Protein AF-A0AAV7K0F1-F1 (afdb_monomer)

Radius of gyration: 28.5 Å; Cα contacts (8 Å, |Δi|>4): 313; chains: 1; bounding box: 76×72×77 Å

Organism: NCBI:txid111878

pLDDT: mean 78.2, std 22.71, range [24.0, 98.0]

InterPro domains:
  IPR048365 Transposable element P transposase-like, RNase H domain, N-terminal [PF21787] (77-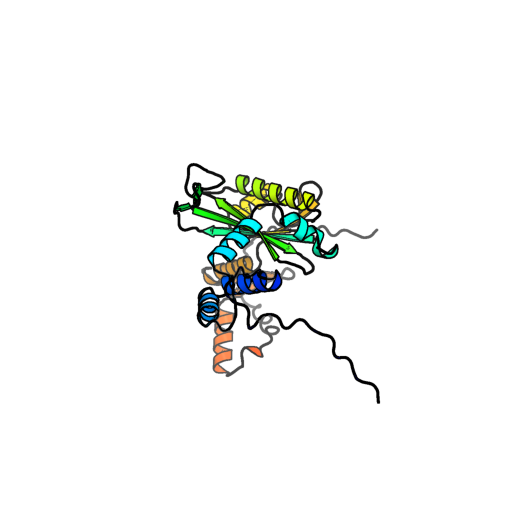187)

Nearest PDB structures (foldseek):
  6p5a-assembly1_G  TM=7.866E-01  e=3.289E-11  Drosophila melanogaster
  2bw3-assembly1_A  TM=4.885E-01  e=2.343E-03  Musca domestica
  2qkk-assembly6_W  TM=4.499E-01  e=3.830E-01  Homo sapiens
  3hrg-assembly1_A  TM=2.968E-01  e=1.965E-01  Bacteroides thetaiotaomicron VPI-5482

Sequence (289 aa):
MSTISVPRGTTRHLLTPYTIFRYTKHLLILAGELLSISPAAHRMLRNSRTIILPWERLLRDLMTRSFQNNELPRIFEVLKPEQRFVNILFDEVKLITTSRFSASHIIGHANNAPSEQATSALCTEVVCHQGGPRLVFGIHPVKNINSADLQIILLEIMEVMKKLGVRPISFICDNCPLNQGVYKLLGGSGRVALDGIEVFLLYDFVHIMKNLRNNWITDKLQGLSFVKDGIEYLACLKDIQHFMKRAKRAHYNPQSLHIRQYFLNVSKDRAYHWSVKFFTGRLLQHSKL

Foldseek 3Di:
DDDDDDDPDDPPDDDDDDDDDDDDPVLLVVLLVCCVVDVPVSCVVCVVVPDPHDDPVVSVVVVVVVPPDDCVLVLLVPDDPQQLAKEKEKDKAFDDFDWDQDPNDIPQAFPVGRVHGFGIWIWIWIGRPRDDDIDGPDTGRHDPDALVNVLVVVVVVQVVSVVSVGHYAEYEYAPDPRLQSNQVVQPHAQWGADPNDIHGYYYDVVNVVVVQCVCLVPPPQSWDWDDDPNDIDIDHPVVVVVVVVVCVVVVHDPVPDDPPPPRPPPDDDDDDDDDDDDPDPDPDDDDDD

Mean predicted aligned error: 13.67 Å

Solvent-accessible surface area (backbone atoms only — not comparable to full-atom values): 17670 Å² total; per-residue (Å²): 135,85,82,82,81,77,79,88,72,85,87,79,83,89,86,76,76,102,66,84,87,80,78,51,72,68,57,51,50,51,49,45,52,40,39,72,76,33,54,66,58,42,49,49,47,41,70,67,64,81,45,95,61,82,55,69,66,61,47,50,54,50,56,56,55,64,68,67,83,68,54,68,57,58,60,48,66,74,46,52,80,68,28,31,36,24,34,38,36,43,50,78,45,80,46,83,70,51,77,46,82,54,94,95,39,82,43,40,46,4,74,86,39,69,94,40,65,15,46,26,28,44,38,32,33,38,34,31,68,58,52,78,66,74,41,82,72,45,74,43,37,25,49,90,79,48,33,67,62,51,43,53,53,54,51,51,51,52,53,52,37,49,76,52,73,30,44,69,45,29,42,36,26,61,84,44,73,56,50,53,44,27,31,53,76,64,73,35,74,38,83,29,74,56,95,92,40,68,30,32,40,42,61,40,63,69,51,53,50,50,50,53,52,46,51,29,67,70,35,94,79,21,44,43,77,47,74,56,98,89,42,81,43,73,48,44,55,66,58,56,54,51,51,53,54,51,38,61,74,64,72,52,63,80,91,75,65,76,82,82,74,73,88,80,79,88,83,88,91,80,92,77,93,80,92,79,89,77,93,70,81,81,80,82,84,82,74,96,127

Secondary structure (DSSP, 8-state):
------------SSS--SS-----HHHHHHHHHHHHH-HHHHHHHHHTSSS-PPPHHHHHHHHHHHTSSSHHHHHHHTS-GGGGEEEEEEEEEEP----EEETTEEE-B-SS-TTSB-SEEEEEEEEESSSS-EEEEEEEEESS--HHHHHHHHHHHHHHHHHTT-EEEEEEE---HHHHHHHHHTT-SEEEEETTEEEEEEE-HHHHHHHHHHHHHHSTT-EEEEEETTEEEEEEHHHHHHHHHHHHHTT--GGG--GGGSTTS--SS--------------------

Structure (mmCIF, N/CA/C/O backbone):
data_AF-A0AAV7K0F1-F1
#
_entry.id   AF-A0AAV7K0F1-F1
#
loop_
_atom_site.group_PDB
_atom_site.id
_atom_site.type_symbol
_atom_site.label_atom_id
_atom_site.label_alt_id
_atom_site.label_comp_id
_atom_site.label_asym_id
_atom_site.label_entity_id
_atom_site.label_seq_id
_atom_site.pdbx_PDB_ins_code
_atom_site.Cartn_x
_atom_site.Cartn_y
_atom_site.Cartn_z
_atom_site.occupancy
_atom_site.B_iso_or_equiv
_atom_site.auth_seq_id
_atom_site.auth_comp_id
_atom_site.auth_asym_id
_atom_site.auth_atom_id
_atom_site.pdbx_PDB_model_num
ATOM 1 N N . MET A 1 1 ? 33.439 -47.130 -34.809 1.00 36.97 1 MET A N 1
ATOM 2 C CA . MET A 1 1 ? 33.175 -46.458 -33.519 1.00 36.97 1 MET A CA 1
ATOM 3 C C . MET A 1 1 ? 32.722 -45.041 -33.813 1.00 36.97 1 MET A C 1
ATOM 5 O O . MET A 1 1 ? 33.454 -44.287 -34.438 1.00 36.97 1 MET A O 1
ATOM 9 N N . SER A 1 2 ? 31.471 -44.749 -33.479 1.00 29.44 2 SER A N 1
ATOM 10 C CA . SER A 1 2 ? 30.761 -43.501 -33.755 1.00 29.44 2 SER A CA 1
ATOM 11 C C . SER A 1 2 ? 31.344 -42.325 -32.969 1.00 29.44 2 SER A C 1
ATOM 13 O O . SER A 1 2 ? 31.394 -42.357 -31.741 1.00 29.44 2 SER A O 1
ATOM 15 N N . THR A 1 3 ? 31.746 -41.275 -33.678 1.00 29.81 3 THR A N 1
ATOM 16 C CA . THR A 1 3 ? 32.113 -39.975 -33.111 1.00 29.81 3 THR A CA 1
ATOM 17 C C . THR A 1 3 ? 30.877 -39.282 -32.544 1.00 29.81 3 THR A C 1
ATOM 19 O O . THR A 1 3 ? 29.947 -38.959 -33.281 1.00 29.81 3 THR A O 1
ATOM 22 N N . ILE A 1 4 ? 30.877 -39.045 -31.234 1.00 33.72 4 ILE A N 1
ATOM 23 C CA . ILE A 1 4 ? 29.874 -38.234 -30.541 1.00 33.72 4 ILE A CA 1
ATOM 24 C C . ILE A 1 4 ? 30.105 -36.769 -30.927 1.00 33.72 4 ILE A C 1
ATOM 26 O O . ILE A 1 4 ? 31.114 -36.167 -30.563 1.00 33.72 4 ILE A O 1
ATOM 30 N N . SER A 1 5 ? 29.173 -36.190 -31.679 1.00 28.98 5 SER A N 1
ATOM 31 C CA . SER A 1 5 ? 29.129 -34.756 -31.955 1.00 28.98 5 SER A CA 1
ATOM 32 C C . SER A 1 5 ? 28.585 -34.013 -30.732 1.00 28.98 5 SER A C 1
ATOM 34 O O . SER A 1 5 ? 27.393 -34.090 -30.435 1.00 28.98 5 SER A O 1
ATOM 36 N N . VAL A 1 6 ? 29.447 -33.279 -30.030 1.00 35.53 6 VAL A N 1
ATOM 37 C CA . VAL A 1 6 ? 29.027 -32.335 -28.983 1.00 35.53 6 VAL A CA 1
ATOM 38 C C . VAL A 1 6 ? 28.463 -31.071 -29.657 1.00 35.53 6 VAL A C 1
ATOM 40 O O . VAL A 1 6 ? 29.109 -30.543 -30.569 1.00 35.53 6 VAL A O 1
ATOM 43 N N . PRO A 1 7 ? 27.285 -30.553 -29.256 1.00 35.91 7 PRO A N 1
ATOM 44 C CA . PRO A 1 7 ? 26.722 -29.346 -29.851 1.00 35.91 7 PRO A CA 1
ATOM 45 C C . PRO A 1 7 ? 27.617 -28.139 -29.552 1.00 35.91 7 PRO A C 1
ATOM 47 O O . PRO A 1 7 ? 28.020 -27.918 -28.410 1.00 35.91 7 PRO A O 1
ATOM 50 N N . ARG A 1 8 ? 27.896 -27.322 -30.573 1.00 37.38 8 ARG A N 1
ATOM 51 C CA . ARG A 1 8 ? 28.565 -26.022 -30.421 1.00 37.38 8 ARG A CA 1
ATOM 52 C C . ARG A 1 8 ? 27.635 -25.046 -29.693 1.00 37.38 8 ARG A C 1
ATOM 54 O O . ARG A 1 8 ? 26.936 -24.259 -30.322 1.00 37.38 8 ARG A O 1
ATOM 61 N N . GLY A 1 9 ? 27.637 -25.104 -28.365 1.00 36.72 9 GLY A N 1
ATOM 62 C CA . GLY A 1 9 ? 27.145 -24.031 -27.511 1.00 36.72 9 GLY A CA 1
ATOM 63 C C . GLY A 1 9 ? 28.094 -22.837 -27.599 1.00 36.72 9 GLY A C 1
ATOM 64 O O . GLY A 1 9 ? 29.303 -22.967 -27.430 1.00 36.72 9 GLY A O 1
ATOM 65 N N . THR A 1 10 ? 27.548 -21.677 -27.929 1.00 40.38 10 THR A N 1
ATOM 66 C CA . THR A 1 10 ? 28.257 -20.427 -28.201 1.00 40.38 10 THR A CA 1
ATOM 67 C C . THR A 1 10 ? 28.895 -19.849 -26.931 1.00 40.38 10 THR A C 1
ATOM 69 O O . THR A 1 10 ? 28.354 -18.948 -26.298 1.00 40.38 10 THR A O 1
ATOM 72 N N . THR A 1 11 ? 30.087 -20.309 -26.555 1.00 43.03 11 THR A N 1
ATOM 73 C CA . THR A 1 11 ? 30.933 -19.649 -25.545 1.00 43.03 11 THR A CA 1
ATOM 74 C C . THR A 1 11 ? 31.617 -18.430 -26.176 1.00 43.03 11 THR A C 1
ATOM 76 O O . THR A 1 11 ? 32.792 -18.453 -26.529 1.00 43.03 11 THR A O 1
ATOM 79 N N . ARG A 1 12 ? 30.868 -17.340 -26.384 1.00 45.19 12 ARG A N 1
ATOM 80 C CA . ARG A 1 12 ? 31.385 -16.065 -26.924 1.00 45.19 12 ARG A CA 1
ATOM 81 C C . ARG A 1 12 ? 31.153 -14.913 -25.948 1.00 45.19 12 ARG A C 1
ATOM 83 O O . ARG A 1 12 ? 30.409 -13.996 -26.262 1.00 45.19 12 ARG A O 1
ATOM 90 N N . HIS A 1 13 ? 31.774 -14.930 -24.769 1.00 53.22 13 HIS A N 1
ATOM 91 C CA . HIS A 1 13 ? 31.676 -13.768 -23.866 1.00 53.22 13 HIS A CA 1
ATOM 92 C C . HIS A 1 13 ? 32.970 -13.354 -23.155 1.00 53.22 13 HIS A C 1
ATOM 94 O O . HIS A 1 13 ? 32.984 -12.280 -22.563 1.00 53.22 13 HIS A O 1
ATOM 100 N N . LEU A 1 14 ? 34.058 -14.130 -23.233 1.00 49.00 14 LEU A N 1
ATOM 101 C CA . LEU A 1 14 ? 35.245 -13.856 -22.409 1.00 49.00 14 LEU A CA 1
ATOM 102 C C . LEU A 1 14 ? 36.384 -13.105 -23.114 1.00 49.00 14 LEU A C 1
ATOM 104 O O . LEU A 1 14 ? 37.261 -12.608 -22.421 1.00 49.00 14 LEU A O 1
ATOM 108 N N . LEU A 1 15 ? 36.396 -12.982 -24.448 1.00 45.72 15 LEU A N 1
ATOM 109 C CA . LEU A 1 15 ? 37.544 -12.416 -25.178 1.00 45.72 15 LEU A CA 1
ATOM 110 C C . LEU A 1 15 ? 37.130 -11.649 -26.449 1.00 45.72 15 LEU A C 1
ATOM 112 O O . LEU A 1 15 ? 37.471 -12.049 -27.559 1.00 45.72 15 LEU A O 1
ATOM 116 N N . THR A 1 16 ? 36.387 -10.547 -26.316 1.00 46.56 16 THR A N 1
ATOM 117 C CA . THR A 1 16 ? 36.152 -9.616 -27.441 1.00 46.56 16 THR A CA 1
ATOM 118 C C . THR A 1 16 ? 36.616 -8.199 -27.097 1.00 46.56 16 THR A C 1
ATOM 120 O O . THR A 1 16 ? 36.291 -7.714 -26.011 1.00 46.56 16 THR A O 1
ATOM 123 N N . PRO A 1 17 ? 37.357 -7.521 -27.999 1.00 44.09 17 PRO A N 1
ATOM 124 C CA . PRO A 1 17 ? 37.854 -6.164 -27.780 1.00 44.09 17 PRO A CA 1
ATOM 125 C C . PRO A 1 17 ? 36.709 -5.143 -27.667 1.00 44.09 17 PRO A C 1
ATOM 127 O O . PRO A 1 17 ? 35.602 -5.383 -28.147 1.00 44.09 17 PRO A O 1
ATOM 130 N N . TYR A 1 18 ? 37.009 -4.005 -27.026 1.00 50.06 18 TYR A N 1
ATOM 131 C CA . TYR A 1 18 ? 36.142 -2.881 -26.611 1.00 50.06 18 TYR A CA 1
ATOM 132 C C . TYR A 1 18 ? 35.354 -2.181 -27.745 1.00 50.06 18 TYR A C 1
ATOM 134 O O . TYR A 1 18 ? 35.410 -0.966 -27.914 1.00 50.06 18 TYR A O 1
ATOM 142 N N . THR A 1 19 ? 34.575 -2.917 -28.528 1.00 51.09 19 THR A N 1
ATOM 143 C CA . THR A 1 19 ? 33.741 -2.365 -29.601 1.00 51.09 19 THR A CA 1
ATOM 144 C C . THR A 1 19 ? 32.300 -2.822 -29.395 1.00 51.09 19 THR A C 1
ATOM 146 O O . THR A 1 19 ? 31.968 -3.990 -29.538 1.00 51.09 19 THR A O 1
ATOM 149 N N . ILE A 1 20 ? 31.470 -1.873 -28.945 1.00 55.50 20 ILE A N 1
ATOM 150 C CA . ILE A 1 20 ? 30.003 -1.927 -28.810 1.00 55.50 20 ILE A CA 1
ATOM 151 C C . ILE A 1 20 ? 29.474 -3.261 -28.248 1.00 55.50 20 ILE A C 1
ATOM 153 O O . ILE A 1 20 ? 28.920 -4.104 -28.953 1.00 55.50 20 ILE A O 1
ATOM 157 N N . PHE A 1 21 ? 29.593 -3.423 -26.929 1.00 64.19 21 PHE A N 1
ATOM 158 C CA . PHE A 1 21 ? 28.963 -4.533 -26.217 1.00 64.19 21 PHE A CA 1
ATOM 159 C C . PHE A 1 21 ? 27.435 -4.397 -26.259 1.00 64.19 21 PHE A C 1
ATOM 161 O O . PHE A 1 21 ? 26.861 -3.479 -25.672 1.00 64.19 21 PHE A O 1
ATOM 168 N N . ARG A 1 22 ? 26.760 -5.334 -26.934 1.00 76.81 22 ARG A N 1
ATOM 169 C CA . ARG A 1 22 ? 25.309 -5.513 -26.810 1.00 76.81 22 ARG A CA 1
ATOM 170 C C . ARG A 1 22 ? 25.029 -6.445 -25.636 1.00 76.81 22 ARG A C 1
ATOM 172 O O . ARG A 1 22 ? 25.354 -7.628 -25.686 1.00 76.81 22 ARG A O 1
ATOM 179 N N . TYR A 1 23 ? 24.429 -5.906 -24.580 1.00 87.00 23 TYR A N 1
ATOM 180 C CA . TYR A 1 23 ? 23.994 -6.695 -23.432 1.00 87.00 23 TYR A CA 1
ATOM 181 C C . TYR A 1 23 ? 22.744 -7.504 -23.785 1.00 87.00 23 TYR A C 1
ATOM 183 O O . TYR A 1 23 ? 21.823 -6.998 -24.428 1.00 87.00 23 TYR A O 1
ATOM 191 N N . THR A 1 24 ? 22.696 -8.762 -23.354 1.00 89.12 24 THR A N 1
ATOM 192 C CA . THR A 1 24 ? 21.479 -9.572 -23.460 1.00 89.12 24 THR A CA 1
ATOM 193 C C . THR A 1 24 ? 20.417 -9.054 -22.487 1.00 89.12 24 THR A C 1
ATOM 195 O O . THR A 1 24 ? 20.742 -8.450 -21.463 1.00 89.12 24 THR A O 1
ATOM 198 N N . LYS A 1 25 ? 19.133 -9.321 -22.769 1.00 88.75 25 LYS A N 1
ATOM 199 C CA . LYS A 1 25 ? 18.025 -8.926 -21.880 1.00 88.75 25 LYS A CA 1
ATOM 200 C C . LYS A 1 25 ? 18.202 -9.484 -20.463 1.00 88.75 25 LYS A C 1
ATOM 202 O O . LYS A 1 25 ? 18.047 -8.747 -19.501 1.00 88.75 25 LYS A O 1
ATOM 207 N N . HIS A 1 26 ? 18.605 -10.749 -20.340 1.00 90.94 26 HIS A N 1
ATOM 208 C CA . HIS A 1 26 ? 18.838 -11.392 -19.043 1.00 90.94 26 HIS A CA 1
ATOM 209 C C . HIS A 1 26 ? 19.960 -10.724 -18.245 1.00 90.94 26 HIS A C 1
ATOM 211 O O . HIS A 1 26 ? 19.821 -10.534 -17.043 1.00 90.94 26 HIS A O 1
ATOM 217 N N . LEU A 1 27 ? 21.044 -10.313 -18.909 1.00 91.44 27 LEU A N 1
ATOM 218 C CA . LEU A 1 27 ? 22.140 -9.612 -18.246 1.00 91.44 27 LEU A CA 1
ATOM 219 C C . LEU A 1 27 ? 21.735 -8.196 -17.814 1.00 91.44 27 LEU A C 1
ATOM 221 O O . LEU A 1 27 ? 22.152 -7.746 -16.752 1.00 91.44 27 LEU A O 1
ATOM 225 N N . LEU A 1 28 ? 20.909 -7.505 -18.607 1.00 92.06 28 LEU A N 1
ATOM 226 C CA . LEU A 1 28 ? 20.341 -6.208 -18.225 1.00 92.06 28 LEU A CA 1
ATOM 227 C C . LEU A 1 28 ? 19.405 -6.331 -17.017 1.00 92.06 28 LEU A C 1
ATOM 229 O O . LEU A 1 28 ? 19.497 -5.505 -16.115 1.00 92.06 28 LEU A O 1
ATOM 233 N N . ILE A 1 29 ? 18.553 -7.363 -16.983 1.00 91.12 29 ILE A N 1
ATOM 234 C CA . ILE A 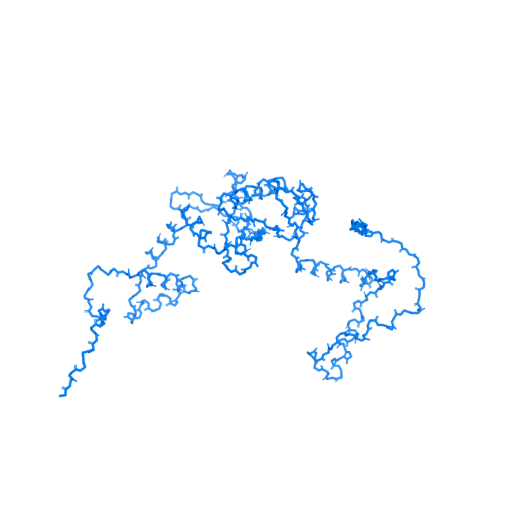1 29 ? 17.662 -7.651 -15.848 1.00 91.12 29 ILE A CA 1
ATOM 235 C C . ILE A 1 29 ? 18.494 -7.946 -14.600 1.00 91.12 29 ILE A C 1
ATOM 237 O O . ILE A 1 29 ? 18.352 -7.242 -13.607 1.00 91.12 29 ILE A O 1
ATOM 241 N N . LEU A 1 30 ? 19.438 -8.890 -14.683 1.00 93.44 30 LEU A N 1
ATOM 242 C CA . LEU A 1 30 ? 20.328 -9.241 -13.573 1.00 93.44 30 LEU A CA 1
ATOM 243 C C . LEU A 1 30 ? 21.092 -8.021 -13.045 1.00 93.44 30 LEU A C 1
ATOM 245 O O . LEU A 1 30 ? 21.187 -7.809 -11.839 1.00 93.44 30 LEU A O 1
ATOM 249 N N . ALA A 1 31 ? 21.647 -7.203 -13.941 1.00 94.19 31 ALA A N 1
ATOM 250 C CA . ALA A 1 31 ? 22.383 -6.010 -13.548 1.00 94.19 31 ALA A CA 1
ATOM 251 C C . ALA A 1 31 ? 21.469 -4.940 -12.930 1.00 94.19 31 ALA A C 1
ATOM 253 O O . ALA A 1 31 ? 21.888 -4.259 -11.996 1.00 94.19 31 ALA A O 1
ATOM 254 N N . GLY A 1 32 ? 20.233 -4.804 -13.418 1.00 93.00 32 GLY A N 1
ATOM 255 C CA . GLY A 1 32 ? 19.213 -3.920 -12.851 1.00 93.00 32 GLY A CA 1
ATOM 256 C C . GLY A 1 32 ? 18.751 -4.359 -11.460 1.00 93.00 32 GLY A C 1
ATOM 257 O O . GLY A 1 32 ? 18.668 -3.525 -10.557 1.00 93.00 32 GLY A O 1
ATOM 258 N N . GLU A 1 33 ? 18.532 -5.659 -11.253 1.00 92.69 33 GLU A N 1
ATOM 259 C CA . GLU A 1 33 ? 18.218 -6.245 -9.943 1.00 92.69 33 GLU A CA 1
ATOM 260 C C . GLU A 1 33 ? 19.379 -6.049 -8.967 1.00 92.69 33 GLU A C 1
ATOM 262 O O . GLU A 1 33 ? 19.191 -5.527 -7.868 1.00 92.69 33 GLU A O 1
ATOM 267 N N . LEU A 1 34 ? 20.603 -6.372 -9.394 1.00 94.44 34 LEU A N 1
ATOM 268 C CA . LEU A 1 34 ? 21.806 -6.175 -8.591 1.00 94.44 34 LEU A CA 1
ATOM 269 C C . LEU A 1 34 ? 22.007 -4.700 -8.224 1.00 94.44 34 LEU A C 1
ATOM 271 O O . LEU A 1 34 ? 22.340 -4.399 -7.081 1.00 94.44 34 LEU A O 1
ATOM 275 N N . LEU A 1 35 ? 21.787 -3.778 -9.167 1.00 94.69 35 LEU A N 1
ATOM 276 C CA . LEU A 1 35 ? 21.864 -2.339 -8.916 1.00 94.69 35 LEU A CA 1
ATOM 277 C C . LEU A 1 35 ? 20.788 -1.878 -7.923 1.00 94.69 35 LEU A C 1
ATOM 279 O O . LEU A 1 35 ? 21.079 -1.030 -7.083 1.00 94.69 35 LEU A O 1
ATOM 283 N N . SER A 1 36 ? 19.578 -2.433 -8.003 1.00 90.50 36 SER A N 1
ATOM 284 C CA . SER A 1 36 ? 18.469 -2.111 -7.094 1.00 90.50 36 SER A CA 1
ATOM 285 C C . SER A 1 36 ? 18.709 -2.623 -5.673 1.00 90.50 36 SER A C 1
ATOM 287 O O . SER A 1 36 ? 18.398 -1.922 -4.714 1.00 90.50 36 SER A O 1
ATOM 289 N N . ILE A 1 37 ? 19.300 -3.813 -5.530 1.00 93.94 37 ILE A N 1
ATOM 290 C CA . ILE A 1 37 ? 19.607 -4.426 -4.229 1.00 93.94 37 ILE A CA 1
ATOM 291 C C . ILE A 1 37 ? 20.864 -3.804 -3.608 1.00 93.94 37 ILE A C 1
ATOM 293 O O . ILE A 1 37 ? 20.886 -3.491 -2.419 1.00 93.94 37 ILE A O 1
ATOM 297 N N . SER A 1 38 ? 21.934 -3.640 -4.391 1.00 95.50 38 SER A N 1
ATOM 298 C CA . SER A 1 38 ? 23.210 -3.105 -3.910 1.00 95.50 38 SER A CA 1
ATOM 299 C C . SER A 1 38 ? 24.003 -2.405 -5.023 1.00 95.50 38 SER A C 1
ATOM 301 O O . SER A 1 38 ? 24.800 -3.031 -5.735 1.00 95.50 38 SER A O 1
ATOM 303 N N . PRO A 1 39 ? 23.901 -1.065 -5.119 1.00 94.75 39 PRO A N 1
ATOM 304 C CA . PRO A 1 39 ? 24.728 -0.282 -6.033 1.00 94.75 39 PRO A CA 1
ATOM 305 C C . PRO A 1 39 ? 26.230 -0.459 -5.786 1.00 94.75 39 PRO A C 1
ATOM 307 O O . PRO A 1 39 ? 27.027 -0.423 -6.722 1.00 94.75 39 PRO A O 1
ATOM 310 N N . ALA A 1 40 ? 26.633 -0.670 -4.529 1.00 95.25 40 ALA A N 1
ATOM 311 C CA . ALA A 1 40 ? 28.029 -0.899 -4.171 1.00 95.25 40 ALA A CA 1
ATOM 312 C C . ALA A 1 40 ? 28.549 -2.228 -4.738 1.00 95.25 40 ALA A C 1
ATOM 314 O O . ALA A 1 40 ? 29.609 -2.240 -5.363 1.00 95.25 40 ALA A O 1
ATOM 315 N N . ALA A 1 41 ? 27.786 -3.318 -4.595 1.00 94.81 41 ALA A N 1
ATOM 316 C CA . ALA A 1 41 ? 28.152 -4.615 -5.163 1.00 94.81 41 ALA A CA 1
ATOM 317 C C . ALA A 1 41 ? 28.186 -4.565 -6.698 1.00 94.81 41 ALA A C 1
ATOM 319 O O . ALA A 1 41 ? 29.136 -5.061 -7.304 1.00 94.81 41 ALA A O 1
ATOM 320 N N . HIS A 1 42 ? 27.211 -3.892 -7.323 1.00 95.38 42 HIS A N 1
ATOM 321 C CA . HIS A 1 42 ? 27.211 -3.656 -8.768 1.00 95.38 42 HIS A CA 1
ATOM 322 C C . HIS A 1 42 ? 28.491 -2.936 -9.227 1.00 95.38 42 HIS A C 1
ATOM 324 O O . HIS A 1 42 ? 29.167 -3.400 -10.148 1.00 95.38 42 HIS A O 1
ATOM 330 N N . ARG A 1 43 ? 28.872 -1.830 -8.566 1.00 94.75 43 ARG A N 1
ATOM 331 C CA . ARG A 1 43 ? 30.118 -1.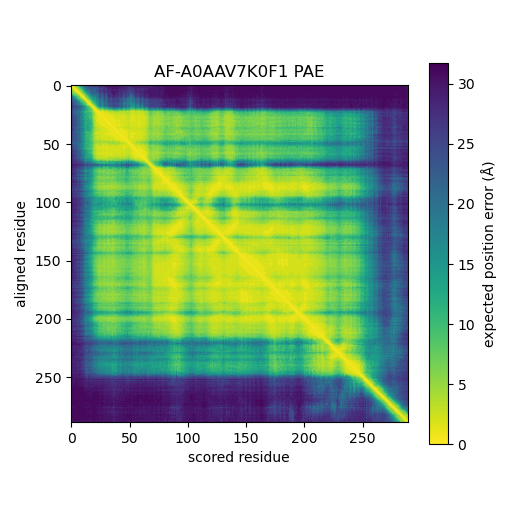103 -8.877 1.00 94.75 43 ARG A CA 1
ATOM 332 C C . ARG A 1 43 ? 31.356 -1.956 -8.653 1.00 94.75 43 ARG A C 1
ATOM 334 O O . ARG A 1 43 ? 32.241 -1.939 -9.500 1.00 94.75 43 ARG A O 1
ATOM 341 N N . MET A 1 44 ? 31.415 -2.701 -7.554 1.00 95.69 44 MET A N 1
ATOM 342 C CA . MET A 1 44 ? 32.545 -3.571 -7.233 1.00 95.69 44 MET A CA 1
ATOM 343 C C . MET A 1 44 ? 32.763 -4.630 -8.321 1.00 95.69 44 MET A C 1
ATOM 345 O O . MET A 1 44 ? 33.859 -4.713 -8.867 1.00 95.69 44 MET A O 1
ATOM 349 N N . LEU A 1 45 ? 31.721 -5.385 -8.685 1.00 93.75 45 LEU A N 1
ATOM 350 C CA . LEU A 1 45 ? 31.800 -6.445 -9.701 1.00 93.75 45 LEU A CA 1
ATOM 351 C C . LEU A 1 45 ? 32.098 -5.899 -11.099 1.00 93.75 45 LEU A C 1
ATOM 353 O O . LEU A 1 45 ? 32.840 -6.499 -11.872 1.00 93.75 45 LEU A O 1
ATOM 357 N N . ARG A 1 46 ? 31.548 -4.728 -11.421 1.00 92.12 46 ARG A N 1
ATOM 358 C CA . ARG A 1 46 ? 31.857 -4.028 -12.666 1.00 92.12 46 ARG A CA 1
ATOM 359 C C . ARG A 1 46 ? 33.325 -3.588 -12.704 1.00 92.12 46 ARG A C 1
ATOM 361 O O . ARG A 1 46 ? 33.997 -3.769 -13.717 1.00 92.12 46 ARG A O 1
ATOM 368 N N . ASN A 1 47 ? 33.817 -2.997 -11.614 1.00 92.38 47 ASN A N 1
ATOM 369 C CA . ASN A 1 47 ? 35.173 -2.456 -11.520 1.00 92.38 47 ASN A CA 1
ATOM 370 C C . ASN A 1 47 ? 36.237 -3.550 -11.417 1.00 92.38 47 ASN A C 1
ATOM 372 O O . ASN A 1 47 ? 37.354 -3.328 -11.876 1.00 92.38 47 ASN A O 1
ATOM 376 N N . SER A 1 48 ? 35.896 -4.727 -10.880 1.00 92.31 48 SER A N 1
ATOM 377 C CA . SER A 1 48 ? 36.803 -5.879 -10.848 1.00 92.31 48 SER A CA 1
ATOM 378 C C . SER A 1 48 ?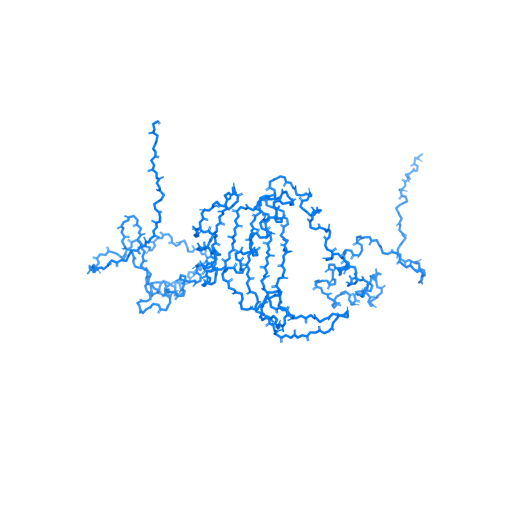 37.128 -6.408 -12.246 1.00 92.31 48 SER A C 1
ATOM 380 O O . SER A 1 48 ? 38.087 -7.156 -12.408 1.00 92.31 48 SER A O 1
ATOM 382 N N . ARG A 1 49 ? 36.330 -6.032 -13.261 1.00 85.25 49 ARG A N 1
ATOM 383 C CA . ARG A 1 49 ? 36.426 -6.493 -14.658 1.00 85.25 49 ARG A CA 1
ATOM 384 C C . ARG A 1 49 ? 36.304 -8.012 -14.823 1.00 85.25 49 ARG A C 1
ATOM 386 O O . ARG A 1 49 ? 36.505 -8.521 -15.919 1.00 85.25 49 ARG A O 1
ATOM 393 N N . THR A 1 50 ? 35.933 -8.727 -13.761 1.00 85.81 50 THR A N 1
ATOM 394 C CA . THR A 1 50 ? 35.691 -10.175 -13.777 1.00 85.81 50 THR A CA 1
ATOM 395 C C . THR A 1 50 ? 34.398 -10.502 -14.519 1.00 85.81 50 THR A C 1
ATOM 397 O O . THR A 1 50 ? 34.309 -11.521 -15.196 1.00 85.81 50 THR A O 1
ATOM 400 N N . ILE A 1 51 ? 33.396 -9.624 -14.405 1.00 85.06 51 ILE A N 1
ATOM 401 C CA . ILE A 1 51 ? 32.100 -9.746 -15.072 1.00 85.06 51 ILE A CA 1
ATOM 402 C C . ILE A 1 51 ? 31.841 -8.461 -15.857 1.00 85.06 51 ILE A C 1
ATOM 404 O O . ILE A 1 51 ? 31.996 -7.351 -15.346 1.00 85.06 51 ILE A O 1
ATOM 408 N N . ILE A 1 52 ? 31.413 -8.604 -17.110 1.00 88.25 52 ILE A N 1
ATOM 409 C CA . ILE A 1 52 ? 31.067 -7.467 -17.964 1.00 88.25 52 ILE A CA 1
ATOM 410 C C . ILE A 1 52 ? 29.644 -7.017 -17.628 1.00 88.25 52 ILE A C 1
ATOM 412 O O . ILE A 1 52 ? 28.671 -7.603 -18.095 1.00 88.25 52 ILE A O 1
ATOM 416 N N . LEU A 1 53 ? 29.522 -5.962 -16.821 1.00 91.31 53 LEU A N 1
ATOM 417 C CA . LEU A 1 53 ? 28.232 -5.379 -16.444 1.00 91.31 53 LEU A CA 1
ATOM 418 C C . LEU A 1 53 ? 27.926 -4.077 -17.217 1.00 91.31 53 LEU A C 1
ATOM 420 O O . LEU A 1 53 ? 28.855 -3.380 -17.646 1.00 91.31 53 LEU A O 1
ATOM 424 N N . PRO A 1 54 ? 26.641 -3.720 -17.407 1.00 91.81 54 PRO A N 1
ATOM 425 C CA . PRO A 1 54 ? 26.195 -2.421 -17.922 1.00 91.81 54 PRO A CA 1
ATOM 426 C C . PRO A 1 54 ? 26.553 -1.250 -17.003 1.00 91.81 54 PRO A C 1
ATOM 428 O O . PRO A 1 54 ? 26.791 -1.415 -15.805 1.00 91.81 54 PRO A O 1
ATOM 431 N N . TRP A 1 55 ? 26.668 -0.042 -17.562 1.00 90.62 55 TRP A N 1
ATOM 432 C CA . TRP A 1 55 ? 26.907 1.163 -16.755 1.00 90.62 55 TRP A CA 1
ATOM 433 C C . TRP A 1 55 ? 25.642 1.523 -15.977 1.00 90.62 55 TRP A C 1
ATOM 435 O O . TRP A 1 55 ? 24.543 1.395 -16.512 1.00 90.62 55 TRP A O 1
ATOM 445 N N . GLU A 1 56 ? 25.794 2.054 -14.757 1.00 91.50 56 GLU A N 1
ATOM 446 C CA . GLU A 1 56 ? 24.642 2.489 -13.951 1.00 91.50 56 GLU A CA 1
ATOM 447 C C . GLU A 1 56 ? 23.751 3.477 -14.709 1.00 91.50 56 GLU A C 1
ATOM 449 O O . GLU A 1 56 ? 22.535 3.380 -14.627 1.00 91.50 56 GLU A O 1
ATOM 454 N N . ARG A 1 57 ? 24.344 4.395 -15.485 1.00 89.50 57 ARG A N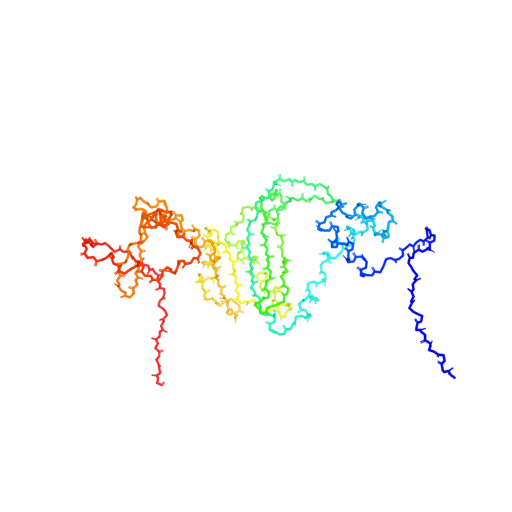 1
ATOM 455 C CA . ARG A 1 57 ? 23.593 5.355 -16.303 1.00 89.50 57 ARG A CA 1
ATOM 456 C C . ARG A 1 57 ? 22.657 4.659 -17.291 1.00 89.50 57 ARG A C 1
ATOM 458 O O . ARG A 1 57 ? 21.483 4.991 -17.337 1.00 89.50 57 ARG A O 1
ATOM 465 N N . LEU A 1 58 ? 23.156 3.655 -18.017 1.00 89.31 58 LEU A N 1
ATOM 466 C CA . LEU A 1 58 ? 22.345 2.884 -18.961 1.00 89.31 58 LEU A CA 1
ATOM 467 C C . LEU A 1 58 ? 21.197 2.165 -18.243 1.00 89.31 58 LEU A C 1
ATOM 469 O O . LEU A 1 58 ? 20.069 2.180 -18.724 1.00 89.31 58 LEU A O 1
ATOM 473 N N . LEU A 1 59 ? 21.474 1.557 -17.086 1.00 90.38 59 LEU A N 1
ATOM 474 C CA . LEU A 1 59 ? 20.450 0.871 -16.297 1.00 90.38 59 LEU A CA 1
ATOM 475 C C . LEU A 1 59 ? 19.395 1.848 -15.773 1.00 90.38 59 LEU A C 1
ATOM 477 O O . LEU A 1 59 ? 18.209 1.568 -15.885 1.00 90.38 59 LEU A O 1
ATOM 481 N N . ARG A 1 60 ? 19.801 3.008 -15.248 1.00 87.38 60 ARG A N 1
ATOM 482 C CA . ARG A 1 60 ? 18.883 4.049 -14.761 1.00 87.38 60 ARG A CA 1
ATOM 483 C C . ARG A 1 60 ? 18.017 4.612 -15.882 1.00 87.38 60 ARG A C 1
ATOM 485 O O . ARG A 1 60 ? 16.812 4.747 -15.688 1.00 87.38 60 ARG A O 1
ATOM 492 N N . ASP A 1 61 ? 18.595 4.859 -17.054 1.00 84.12 61 ASP A N 1
ATOM 493 C CA . ASP A 1 61 ? 17.849 5.306 -18.232 1.00 84.12 61 ASP A CA 1
ATOM 494 C C . ASP A 1 61 ? 16.822 4.247 -18.670 1.00 84.12 61 ASP A C 1
ATOM 496 O O . ASP A 1 61 ? 15.672 4.584 -18.954 1.00 84.12 61 ASP A O 1
ATOM 500 N N . LEU A 1 62 ? 17.199 2.962 -18.674 1.00 83.38 62 LEU A N 1
ATOM 501 C CA . LEU A 1 62 ? 16.287 1.855 -18.989 1.00 83.38 62 LEU A CA 1
ATOM 502 C C . LEU A 1 62 ? 15.154 1.738 -17.964 1.00 83.38 62 LEU A C 1
ATOM 504 O O . LEU A 1 62 ? 13.991 1.707 -18.355 1.00 83.38 62 LEU A O 1
ATOM 508 N N . MET A 1 63 ? 15.476 1.729 -16.669 1.00 80.69 63 MET A N 1
ATOM 509 C CA . MET A 1 63 ? 14.485 1.636 -15.590 1.00 80.69 63 MET A CA 1
ATOM 510 C C . MET A 1 63 ? 13.502 2.814 -15.610 1.00 80.69 63 MET A C 1
ATOM 512 O O . MET A 1 63 ? 12.313 2.623 -15.369 1.00 80.69 63 MET A O 1
ATOM 516 N N . THR A 1 64 ? 13.975 4.017 -15.952 1.00 75.25 64 THR A N 1
ATOM 517 C CA . THR A 1 64 ? 13.125 5.215 -16.055 1.00 75.25 64 THR A CA 1
ATOM 518 C C . THR A 1 64 ? 12.142 5.108 -17.223 1.00 75.25 64 THR A C 1
ATOM 520 O O . THR A 1 64 ? 10.978 5.472 -17.079 1.00 75.25 64 THR A O 1
ATOM 523 N N . ARG A 1 65 ? 12.575 4.564 -18.370 1.00 69.69 65 ARG A N 1
ATOM 524 C CA . ARG A 1 65 ? 11.700 4.340 -19.537 1.00 69.69 65 ARG A CA 1
ATOM 525 C C . ARG A 1 65 ? 10.637 3.278 -19.268 1.00 69.69 65 ARG A C 1
ATOM 527 O O . ARG A 1 65 ? 9.509 3.443 -19.714 1.00 69.69 65 ARG A O 1
ATOM 534 N N . SER A 1 66 ? 10.969 2.232 -18.512 1.00 60.66 66 SER A N 1
ATOM 535 C CA . SER A 1 66 ? 10.011 1.184 -18.134 1.00 60.66 66 SER A CA 1
ATOM 536 C C . SER A 1 66 ? 8.859 1.701 -17.262 1.00 60.66 66 SER A C 1
ATOM 538 O O . SER A 1 66 ? 7.783 1.115 -17.272 1.00 60.66 66 SER A O 1
ATOM 540 N N . PHE A 1 67 ? 9.065 2.799 -16.526 1.00 55.16 67 PHE A N 1
ATOM 541 C CA . PHE A 1 67 ? 8.032 3.419 -15.688 1.00 55.16 67 PHE A CA 1
ATOM 542 C C . PHE A 1 67 ? 7.021 4.263 -16.482 1.00 55.16 67 PHE A C 1
ATOM 544 O O . PHE A 1 67 ? 5.951 4.580 -15.970 1.00 55.16 67 PHE A O 1
ATOM 551 N N . GLN A 1 68 ? 7.328 4.628 -17.732 1.00 55.41 68 GLN A N 1
ATOM 552 C CA . GLN A 1 68 ? 6.467 5.472 -18.559 1.00 55.41 68 GLN A CA 1
ATOM 553 C C . GLN A 1 68 ? 5.375 4.628 -19.258 1.00 55.41 68 GLN A C 1
ATOM 555 O O . GLN A 1 68 ? 5.447 4.297 -20.436 1.00 55.41 68 GLN A O 1
ATOM 560 N N . ASN A 1 69 ? 4.333 4.306 -18.485 1.00 51.66 69 ASN A N 1
ATOM 561 C CA . ASN A 1 69 ? 2.917 4.204 -18.879 1.00 51.66 69 ASN A CA 1
ATOM 562 C C . ASN A 1 69 ? 2.338 3.042 -19.716 1.00 51.66 69 ASN A C 1
ATOM 564 O O . ASN A 1 69 ? 1.124 3.050 -19.879 1.00 51.66 69 ASN A O 1
ATOM 568 N N . ASN A 1 70 ? 3.063 2.002 -20.152 1.00 60.94 70 ASN A N 1
ATOM 569 C CA . ASN A 1 70 ? 2.431 0.937 -20.977 1.00 60.94 70 ASN A CA 1
ATOM 570 C C . ASN A 1 70 ? 2.577 -0.516 -20.487 1.00 60.94 70 ASN A C 1
ATOM 572 O O . ASN A 1 70 ? 2.057 -1.428 -21.129 1.00 60.94 70 ASN A O 1
ATOM 576 N N . GLU A 1 71 ? 3.247 -0.771 -19.363 1.00 73.50 71 GLU A N 1
ATOM 577 C CA . GLU A 1 71 ? 3.481 -2.153 -18.906 1.00 73.50 71 GLU A CA 1
ATOM 578 C C . GLU A 1 71 ? 2.413 -2.669 -17.926 1.00 73.50 71 GLU A C 1
ATOM 580 O O . GLU A 1 71 ? 2.237 -3.879 -17.810 1.00 73.50 71 GLU A O 1
ATOM 585 N N . LEU A 1 72 ? 1.651 -1.785 -17.266 1.00 77.88 72 LEU A N 1
ATOM 586 C CA . LEU A 1 72 ? 0.584 -2.179 -16.331 1.00 77.88 72 LEU A CA 1
ATOM 587 C C . LEU A 1 72 ? -0.447 -3.132 -16.969 1.00 77.88 72 LEU A C 1
ATOM 589 O O . LEU A 1 72 ? -0.664 -4.201 -16.399 1.00 77.88 72 LEU A O 1
ATOM 593 N N . PRO A 1 73 ? -1.022 -2.836 -18.155 1.00 83.94 73 PRO A N 1
ATOM 594 C CA . PRO A 1 73 ? -1.925 -3.769 -18.832 1.00 83.94 73 PRO A CA 1
ATOM 595 C C . PRO A 1 73 ? -1.300 -5.140 -19.077 1.00 83.94 73 PRO A C 1
ATOM 597 O O . PRO A 1 73 ? -1.909 -6.155 -18.755 1.00 83.94 73 PRO A O 1
ATOM 600 N N . ARG A 1 74 ? -0.043 -5.182 -19.530 1.00 85.38 74 ARG A N 1
ATOM 601 C CA . ARG A 1 74 ? 0.667 -6.440 -19.807 1.00 85.38 74 ARG A CA 1
ATOM 602 C C . ARG A 1 74 ? 0.866 -7.293 -18.562 1.00 85.38 74 ARG A C 1
ATOM 604 O O . ARG A 1 74 ? 0.793 -8.515 -18.646 1.00 85.38 74 ARG A O 1
ATOM 611 N N . ILE A 1 75 ? 1.111 -6.664 -17.410 1.00 84.62 75 ILE A N 1
ATOM 612 C CA . ILE A 1 75 ? 1.244 -7.387 -16.140 1.00 84.62 75 ILE A CA 1
ATOM 613 C C . ILE A 1 75 ? -0.077 -8.076 -15.780 1.00 84.62 75 ILE A C 1
ATOM 615 O O . ILE A 1 75 ? -0.061 -9.224 -15.343 1.00 84.62 75 ILE A O 1
ATOM 619 N N . PHE A 1 76 ? -1.212 -7.406 -15.984 1.00 87.50 76 PHE A N 1
ATOM 620 C CA . PHE A 1 76 ? -2.526 -7.971 -15.675 1.00 87.50 76 PHE A CA 1
ATOM 621 C C . PHE A 1 76 ? -3.022 -8.970 -16.736 1.00 87.50 76 PHE A C 1
ATOM 623 O O . PHE A 1 76 ? -3.710 -9.931 -16.391 1.00 87.50 76 PHE A O 1
ATOM 630 N N . GLU A 1 77 ? -2.617 -8.820 -18.000 1.00 88.62 77 GLU A N 1
ATOM 631 C CA . GLU A 1 77 ? -2.930 -9.759 -19.088 1.00 88.62 77 GLU A CA 1
ATOM 632 C C . GLU A 1 77 ? -2.390 -11.170 -18.822 1.00 88.62 77 GLU A C 1
ATOM 634 O O . GLU A 1 77 ? -3.087 -12.154 -19.078 1.00 88.62 77 GLU A O 1
ATOM 639 N N . VAL A 1 78 ? -1.176 -11.277 -18.270 1.00 90.75 78 VAL A N 1
ATOM 640 C CA . VAL A 1 78 ? -0.529 -12.570 -17.983 1.00 90.75 78 VAL A CA 1
ATOM 641 C C . VAL A 1 78 ? -1.039 -13.245 -16.706 1.00 90.75 78 V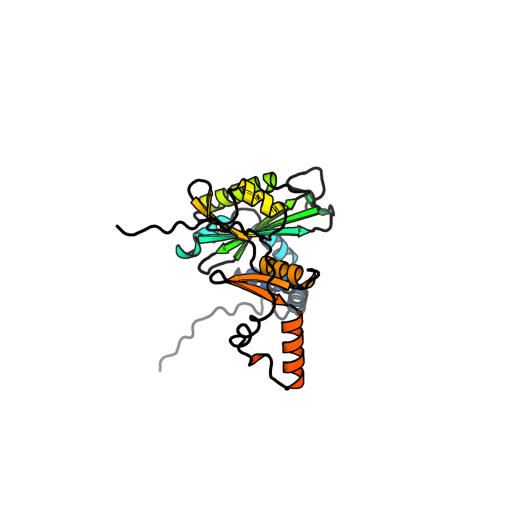AL A C 1
ATOM 643 O O . VAL A 1 78 ? -0.648 -14.378 -16.418 1.00 90.75 78 VAL A O 1
ATOM 646 N N . LEU A 1 79 ? -1.906 -12.581 -15.934 1.00 91.94 79 LEU A N 1
ATOM 647 C CA . LEU A 1 79 ? -2.484 -13.168 -14.729 1.00 91.94 79 LEU A CA 1
ATOM 648 C C . LEU A 1 79 ? -3.492 -14.260 -15.070 1.00 91.94 79 LEU A C 1
ATOM 650 O O . LEU A 1 79 ? -4.398 -14.080 -15.896 1.00 91.94 79 LEU A O 1
ATOM 654 N N . LYS A 1 80 ? -3.384 -15.370 -14.337 1.00 93.69 80 LYS A N 1
ATOM 655 C CA . LYS A 1 80 ? -4.386 -16.437 -14.361 1.00 93.69 80 LYS A CA 1
ATOM 656 C C . LYS A 1 80 ? -5.728 -15.918 -13.836 1.00 93.69 80 LYS A C 1
ATOM 658 O O . LYS A 1 80 ? -5.727 -15.005 -13.008 1.00 93.69 80 LYS A O 1
ATOM 663 N N . PRO A 1 81 ? -6.867 -16.505 -14.241 1.00 92.44 81 PRO A N 1
ATOM 664 C CA . PRO A 1 81 ? -8.188 -16.067 -13.789 1.00 92.44 81 PRO A CA 1
ATOM 665 C C . PRO A 1 81 ? -8.315 -15.957 -12.263 1.00 92.44 81 PRO A C 1
ATOM 667 O O . PRO A 1 81 ? -8.873 -14.983 -11.763 1.00 92.44 81 PRO A O 1
ATOM 670 N N . GLU A 1 82 ? -7.725 -16.895 -11.518 1.00 91.75 82 GLU A N 1
ATOM 671 C CA . GLU A 1 82 ? -7.748 -16.899 -10.047 1.00 91.75 82 GLU A CA 1
ATOM 672 C C . GLU A 1 82 ? -7.001 -15.699 -9.432 1.00 91.75 82 GLU A C 1
ATOM 674 O O . GLU A 1 82 ? -7.353 -15.203 -8.363 1.00 91.75 82 GLU A O 1
ATOM 679 N N . GLN A 1 83 ? -5.981 -15.194 -10.128 1.00 94.31 83 GLN A N 1
ATOM 680 C CA . GLN A 1 83 ? -5.123 -14.093 -9.679 1.00 94.31 83 GLN A CA 1
ATOM 681 C C . GLN A 1 83 ? -5.726 -12.717 -9.980 1.00 94.31 83 GLN A C 1
ATOM 683 O O . GLN A 1 83 ? -5.221 -11.705 -9.501 1.00 94.31 83 GLN A O 1
ATOM 688 N N . ARG A 1 84 ? -6.813 -12.660 -10.760 1.00 94.25 84 ARG A N 1
ATOM 689 C CA . ARG A 1 84 ? -7.475 -11.404 -11.147 1.00 94.25 84 ARG A CA 1
ATOM 690 C C . ARG A 1 84 ? -8.366 -10.828 -10.052 1.00 94.25 84 ARG A C 1
ATOM 692 O O . ARG A 1 84 ? -8.858 -9.716 -10.207 1.00 94.25 84 ARG A O 1
ATOM 699 N N . PHE A 1 85 ? -8.562 -11.549 -8.952 1.00 95.44 85 PHE A N 1
ATOM 700 C CA . PHE A 1 85 ? -9.154 -10.998 -7.738 1.00 95.44 85 PHE A CA 1
ATOM 701 C C . PHE A 1 85 ? -8.064 -10.308 -6.927 1.00 95.44 85 PHE A C 1
ATOM 703 O O . PHE A 1 85 ? -7.085 -10.948 -6.539 1.00 95.44 85 PHE A O 1
ATOM 710 N N . VAL A 1 86 ? -8.219 -9.011 -6.670 1.00 96.38 86 VAL A N 1
ATOM 711 C CA . VAL A 1 86 ? -7.151 -8.199 -6.077 1.00 96.38 86 VAL A CA 1
ATOM 712 C C . VAL A 1 86 ? -7.607 -7.441 -4.837 1.00 96.38 86 VAL A C 1
ATOM 714 O O . VAL A 1 86 ? -8.732 -6.948 -4.753 1.00 96.38 86 VAL A O 1
ATOM 717 N N . ASN A 1 87 ? -6.702 -7.329 -3.873 1.00 97.31 87 ASN A N 1
ATOM 718 C CA . ASN A 1 87 ? -6.838 -6.467 -2.709 1.00 97.31 87 ASN A CA 1
ATOM 719 C C . ASN A 1 87 ? -6.063 -5.181 -2.993 1.00 97.31 87 ASN A C 1
ATOM 721 O O . ASN A 1 87 ? -4.915 -5.239 -3.437 1.00 97.31 87 ASN A O 1
ATOM 725 N N . ILE A 1 88 ? -6.683 -4.039 -2.730 1.00 97.38 88 ILE A N 1
ATOM 726 C CA . ILE A 1 88 ? -6.052 -2.728 -2.844 1.00 97.38 88 ILE A CA 1
ATOM 727 C C . ILE A 1 88 ? -5.660 -2.296 -1.438 1.00 97.38 88 ILE A C 1
ATOM 729 O O . ILE A 1 88 ? -6.517 -2.104 -0.577 1.00 97.38 88 ILE A O 1
ATOM 733 N N . LEU A 1 89 ? -4.363 -2.176 -1.195 1.00 97.69 89 LEU A N 1
ATOM 734 C CA . LEU A 1 89 ? -3.812 -1.648 0.044 1.00 97.69 89 LEU A CA 1
ATOM 735 C C . LEU A 1 89 ? -3.445 -0.190 -0.198 1.00 97.69 89 LEU A C 1
ATOM 737 O O . LEU A 1 89 ? -2.895 0.137 -1.250 1.00 97.69 89 LEU A O 1
ATOM 741 N N . PHE A 1 90 ? -3.723 0.683 0.759 1.00 97.06 90 PHE A N 1
ATOM 742 C CA . PHE A 1 90 ? -3.266 2.063 0.674 1.00 97.06 90 PHE A CA 1
ATOM 743 C C . PHE A 1 90 ? -2.832 2.602 2.033 1.00 97.06 90 PHE A C 1
ATOM 745 O O . PHE A 1 90 ? -3.408 2.258 3.066 1.00 97.06 90 PHE A O 1
ATOM 752 N N . ASP A 1 91 ? -1.799 3.438 2.006 1.00 95.62 91 ASP A N 1
ATOM 753 C CA . ASP A 1 91 ? -1.226 4.078 3.188 1.00 95.62 91 ASP A CA 1
ATOM 754 C C . ASP A 1 91 ? -0.625 5.445 2.828 1.00 95.62 91 ASP A C 1
ATOM 756 O O . ASP A 1 91 ? -0.245 5.696 1.679 1.00 95.62 91 ASP A O 1
ATOM 760 N N . GLU A 1 92 ? -0.533 6.333 3.814 1.00 93.56 92 GLU A N 1
ATOM 761 C CA . GLU A 1 92 ? 0.069 7.655 3.673 1.00 93.56 92 GLU A CA 1
ATOM 762 C C . GLU A 1 92 ? 1.472 7.673 4.295 1.00 93.56 92 GLU A C 1
ATOM 764 O O . GLU A 1 92 ? 1.654 7.573 5.509 1.00 93.56 92 GLU A O 1
ATOM 769 N N . VAL A 1 93 ? 2.488 7.900 3.464 1.00 92.81 93 VAL A N 1
ATOM 770 C CA . VAL A 1 93 ? 3.876 8.034 3.915 1.00 92.81 93 VAL A CA 1
ATOM 771 C C . VAL A 1 93 ? 4.246 9.510 3.996 1.00 92.81 93 VAL A C 1
ATOM 773 O O . VAL A 1 93 ? 4.157 10.236 3.007 1.00 92.81 93 VAL A O 1
ATOM 776 N N . LYS A 1 94 ? 4.704 9.975 5.163 1.00 93.06 94 LYS A N 1
ATOM 777 C CA . LYS A 1 94 ? 5.210 11.348 5.312 1.00 93.06 94 LYS A CA 1
ATOM 778 C C . LYS A 1 94 ? 6.487 11.548 4.498 1.00 93.06 94 LYS A C 1
ATOM 780 O O . LYS A 1 94 ? 7.412 10.740 4.561 1.00 93.06 94 LYS A O 1
ATOM 785 N N . LEU A 1 95 ? 6.533 12.648 3.753 1.00 91.25 95 LEU A N 1
ATOM 786 C CA . LEU A 1 95 ? 7.675 13.033 2.935 1.00 91.25 95 LEU A CA 1
ATOM 787 C C . LEU A 1 95 ? 8.470 14.143 3.614 1.00 91.25 95 LEU A C 1
ATOM 789 O O . LEU A 1 95 ? 7.934 14.968 4.352 1.00 91.25 95 LEU A O 1
ATOM 793 N N . ILE A 1 96 ? 9.762 14.196 3.300 1.00 89.75 96 ILE A N 1
ATOM 794 C CA . ILE A 1 96 ? 10.560 15.390 3.560 1.00 89.75 96 ILE A CA 1
ATOM 795 C C . ILE A 1 96 ? 10.207 16.406 2.473 1.00 89.75 96 ILE A C 1
ATOM 797 O O . ILE A 1 96 ? 10.550 16.217 1.303 1.00 89.75 96 ILE A O 1
ATOM 801 N N . THR A 1 97 ? 9.526 17.476 2.871 1.00 88.88 97 THR A N 1
ATOM 802 C CA . THR A 1 97 ? 9.056 18.537 1.979 1.00 88.88 97 THR A CA 1
ATOM 803 C C . THR A 1 97 ? 10.238 19.234 1.304 1.00 88.88 97 THR A C 1
ATOM 805 O O . THR A 1 97 ? 10.924 20.054 1.911 1.00 88.88 97 THR A O 1
ATOM 808 N N . THR A 1 98 ? 10.511 18.886 0.047 1.00 87.62 98 THR A N 1
ATOM 809 C CA . THR A 1 98 ? 11.579 19.495 -0.754 1.00 87.62 98 THR A CA 1
ATOM 810 C C . THR A 1 98 ? 11.158 19.573 -2.212 1.00 87.62 98 THR A C 1
ATOM 812 O O . THR A 1 98 ? 10.583 18.626 -2.743 1.00 87.62 98 THR A O 1
ATOM 815 N N . SER A 1 99 ? 11.496 20.679 -2.873 1.00 84.25 99 SER A N 1
ATOM 816 C CA . SER A 1 99 ? 11.424 20.772 -4.331 1.00 84.25 99 SER A CA 1
ATOM 817 C C . SER A 1 99 ? 12.798 20.483 -4.921 1.00 84.25 99 SER A C 1
ATOM 819 O O . SER A 1 99 ? 13.813 20.985 -4.433 1.00 84.25 99 SER A O 1
ATOM 821 N N . ARG A 1 100 ? 12.847 19.674 -5.978 1.00 85.44 100 ARG A N 1
ATOM 822 C CA . ARG A 1 100 ? 14.075 19.393 -6.730 1.00 85.44 100 ARG A CA 1
ATOM 823 C C . ARG A 1 100 ? 13.842 19.646 -8.204 1.00 85.44 100 ARG A C 1
ATOM 825 O O . ARG A 1 100 ? 12.815 19.253 -8.744 1.00 85.44 100 ARG A O 1
ATOM 832 N N . PHE A 1 101 ? 14.823 20.250 -8.859 1.00 84.06 101 PHE A N 1
ATOM 833 C CA . PHE A 1 101 ? 14.833 20.360 -10.308 1.00 84.06 101 PHE A CA 1
ATOM 834 C C . PHE A 1 101 ? 15.531 19.134 -10.902 1.00 84.06 101 PHE A C 1
ATOM 836 O O . PHE A 1 101 ? 16.686 18.858 -10.579 1.00 84.06 101 PHE A O 1
ATOM 843 N N . SER A 1 102 ? 14.826 18.375 -11.737 1.00 78.19 102 SER A N 1
ATOM 844 C CA . SER A 1 102 ? 15.358 17.183 -12.398 1.00 78.19 102 SER A CA 1
ATOM 845 C C . SER A 1 102 ? 14.770 17.054 -13.796 1.00 78.19 102 SER A C 1
ATOM 847 O O . SER A 1 102 ? 13.565 17.203 -13.978 1.00 78.19 102 SER A O 1
ATOM 849 N N . ALA A 1 103 ? 15.622 16.772 -14.786 1.00 73.19 103 ALA A N 1
ATOM 850 C CA . ALA A 1 103 ? 15.226 16.572 -16.183 1.00 73.19 103 ALA A CA 1
ATOM 851 C C . ALA A 1 103 ? 14.294 17.675 -16.731 1.00 73.19 103 ALA A C 1
ATOM 853 O O . ALA A 1 103 ? 13.298 17.375 -17.381 1.00 73.19 103 ALA A O 1
ATOM 854 N N . SER A 1 104 ? 14.602 18.943 -16.442 1.00 74.88 104 SER A N 1
ATOM 855 C CA . SER A 1 104 ? 13.806 20.117 -16.845 1.00 74.88 104 SER A CA 1
ATOM 856 C C . SER A 1 104 ? 12.431 20.257 -16.182 1.00 74.88 104 SER A C 1
ATOM 858 O O . SER A 1 104 ? 11.635 21.089 -16.605 1.00 74.88 104 SER A O 1
ATOM 860 N N . HIS A 1 105 ? 12.158 19.489 -15.126 1.00 75.75 105 HIS A N 1
ATOM 861 C CA . HIS A 1 105 ? 10.911 19.547 -14.369 1.00 75.75 105 HIS A CA 1
ATOM 862 C C . HIS A 1 105 ? 11.187 19.839 -12.892 1.00 75.75 105 HIS A C 1
ATOM 864 O O . HIS A 1 105 ? 12.203 19.416 -12.330 1.00 75.75 105 HIS A O 1
ATOM 870 N N . ILE A 1 106 ? 10.264 20.555 -12.251 1.00 81.31 106 ILE A N 1
ATOM 871 C CA . ILE A 1 106 ? 10.254 20.720 -10.797 1.00 81.31 106 ILE A CA 1
ATOM 872 C C . ILE A 1 106 ? 9.462 19.551 -10.208 1.00 81.31 106 ILE A C 1
ATOM 874 O O . ILE A 1 106 ? 8.295 19.350 -10.530 1.00 81.31 106 ILE A O 1
ATOM 878 N N . ILE A 1 107 ? 10.114 18.771 -9.353 1.00 85.00 107 ILE A N 1
ATOM 879 C CA . ILE A 1 107 ? 9.546 17.627 -8.636 1.00 85.00 107 ILE A CA 1
ATOM 880 C C . ILE A 1 107 ? 9.367 18.020 -7.169 1.00 85.00 107 ILE A C 1
ATOM 882 O O . ILE A 1 107 ? 10.165 18.795 -6.638 1.00 85.00 107 ILE A O 1
ATOM 886 N N . GLY A 1 108 ? 8.355 17.459 -6.506 1.00 85.69 108 GLY A N 1
ATOM 887 C CA . GLY A 1 108 ? 8.093 17.664 -5.075 1.00 85.69 108 GLY A CA 1
ATOM 888 C C . GLY A 1 108 ? 6.813 18.440 -4.776 1.00 85.69 108 GLY A C 1
ATOM 889 O O . GLY A 1 108 ? 6.519 18.704 -3.614 1.00 85.69 108 GLY A O 1
ATOM 890 N N . HIS A 1 109 ? 6.046 18.792 -5.808 1.00 90.81 109 HIS A N 1
ATOM 891 C CA . HIS A 1 109 ? 4.723 19.392 -5.666 1.00 90.81 109 HIS A CA 1
ATOM 892 C C . HIS A 1 109 ? 3.642 18.329 -5.457 1.00 90.81 109 HIS A C 1
ATOM 894 O O . HIS A 1 109 ? 3.803 17.181 -5.874 1.00 90.81 109 HIS A O 1
ATOM 900 N N . ALA A 1 110 ? 2.564 18.712 -4.779 1.00 91.38 110 ALA A N 1
ATOM 901 C CA . ALA A 1 110 ? 1.420 17.853 -4.518 1.00 91.38 110 ALA A CA 1
ATOM 902 C C . ALA A 1 110 ? 0.516 17.747 -5.751 1.00 91.38 110 ALA A C 1
ATOM 904 O O . ALA A 1 110 ? 0.222 18.745 -6.404 1.00 91.38 110 ALA A O 1
ATOM 905 N N . ASN A 1 111 ? 0.005 16.551 -6.035 1.00 89.50 111 ASN A N 1
ATOM 906 C CA . ASN A 1 111 ? -0.914 16.319 -7.148 1.00 89.50 111 ASN A CA 1
ATOM 907 C C . ASN A 1 111 ? -2.269 17.004 -6.917 1.00 89.50 111 ASN A C 1
ATOM 909 O O . ASN A 1 111 ? -2.861 17.517 -7.860 1.00 89.50 111 ASN A O 1
ATOM 913 N N . ASN A 1 112 ? -2.746 17.028 -5.668 1.00 90.25 112 ASN A N 1
ATOM 914 C CA . ASN A 1 112 ? -4.016 17.659 -5.296 1.00 90.25 112 ASN A CA 1
ATOM 915 C C . ASN A 1 112 ? -3.906 19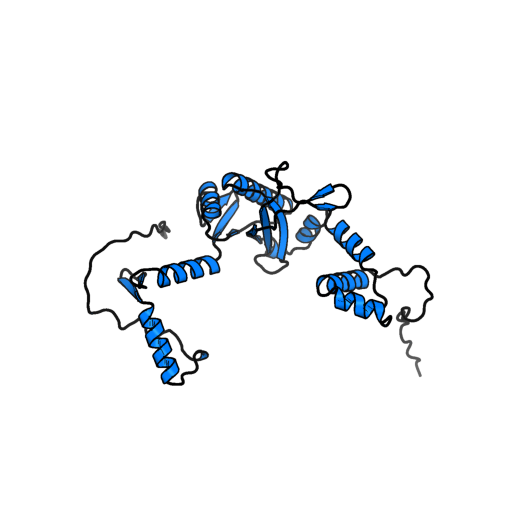.182 -5.091 1.00 90.25 112 ASN A C 1
ATOM 917 O O . ASN A 1 112 ? -4.921 19.869 -5.061 1.00 90.25 112 ASN A O 1
ATOM 921 N N . ALA A 1 113 ? -2.687 19.713 -4.966 1.00 90.00 113 ALA A N 1
ATOM 922 C CA . ALA A 1 113 ? -2.416 21.143 -4.849 1.00 90.00 113 ALA A CA 1
ATOM 923 C C . ALA A 1 113 ? -1.105 21.483 -5.585 1.00 90.00 113 ALA A C 1
ATOM 925 O O . ALA A 1 113 ? -0.062 21.625 -4.943 1.00 90.00 113 ALA A O 1
ATOM 926 N N . PRO A 1 114 ? -1.123 21.611 -6.929 1.00 87.50 114 PRO A N 1
ATOM 927 C CA . PRO A 1 114 ? 0.098 21.732 -7.737 1.00 87.50 114 PRO A CA 1
ATOM 928 C C . PRO A 1 114 ? 0.977 22.940 -7.394 1.00 87.50 114 PRO A C 1
ATOM 930 O O . PRO A 1 114 ? 2.191 22.907 -7.578 1.00 87.50 114 PRO A O 1
ATOM 933 N N . SER A 1 115 ? 0.387 24.009 -6.857 1.00 89.50 115 SER A N 1
ATOM 934 C CA . SER A 1 115 ? 1.111 25.192 -6.378 1.00 89.50 115 SER A CA 1
ATOM 935 C C . SER A 1 115 ? 1.872 24.962 -5.069 1.00 89.50 115 SER A C 1
ATOM 937 O O . SER A 1 115 ? 2.668 25.807 -4.668 1.00 89.50 115 SER A O 1
ATOM 939 N N . GLU A 1 116 ? 1.659 23.835 -4.391 1.00 92.12 116 GLU A N 1
ATOM 940 C CA . GLU A 1 116 ? 2.175 23.572 -3.053 1.00 92.12 116 GLU A CA 1
ATOM 941 C C . GLU A 1 116 ? 3.073 22.333 -3.017 1.00 92.12 116 GLU A C 1
ATOM 943 O O . GLU A 1 116 ? 2.903 21.380 -3.775 1.00 92.12 116 GLU A O 1
ATOM 948 N N . GLN A 1 117 ? 4.047 22.336 -2.106 1.00 92.94 117 GLN A N 1
ATOM 949 C CA . GLN A 1 117 ? 4.923 21.185 -1.902 1.00 92.94 117 GLN A CA 1
ATOM 950 C C . GLN A 1 117 ? 4.178 20.037 -1.214 1.00 92.94 117 GLN A C 1
ATOM 952 O O . GLN A 1 117 ? 3.451 20.257 -0.241 1.00 92.94 117 GLN A O 1
ATOM 957 N N . ALA A 1 118 ? 4.407 18.814 -1.684 1.00 93.31 118 ALA A N 1
ATOM 958 C CA . ALA A 1 118 ? 3.866 17.609 -1.076 1.00 93.31 118 ALA A CA 1
ATOM 959 C C . ALA A 1 118 ? 4.482 17.377 0.309 1.00 93.31 118 ALA A C 1
ATOM 961 O O . ALA A 1 118 ? 5.701 17.436 0.483 1.00 93.31 118 ALA A O 1
ATOM 962 N N . THR A 1 119 ? 3.631 17.092 1.292 1.00 94.38 119 THR A N 1
ATOM 963 C CA . THR A 1 119 ? 4.040 16.750 2.666 1.00 94.38 119 THR A CA 1
ATOM 964 C C . THR A 1 119 ? 3.927 15.253 2.936 1.00 94.38 119 THR A C 1
ATOM 966 O O . THR A 1 119 ? 4.498 14.735 3.899 1.00 94.38 119 THR A O 1
ATOM 969 N N . SER A 1 120 ? 3.220 14.536 2.069 1.00 93.81 120 SER A N 1
ATOM 970 C CA . SER A 1 120 ? 3.087 13.091 2.110 1.00 93.81 120 SER A CA 1
ATOM 971 C C . SER A 1 120 ? 2.903 12.501 0.717 1.00 93.81 120 SER A C 1
ATOM 973 O O . SER A 1 120 ? 2.720 13.216 -0.267 1.00 93.81 120 SER A O 1
ATOM 975 N N . ALA A 1 121 ? 3.011 11.183 0.625 1.00 94.44 121 ALA A N 1
ATOM 976 C CA . ALA A 1 121 ? 2.644 10.406 -0.542 1.00 94.44 121 ALA A CA 1
ATOM 977 C C . ALA A 1 121 ? 1.571 9.396 -0.145 1.00 94.44 121 ALA A C 1
ATOM 979 O O . ALA A 1 121 ? 1.779 8.606 0.776 1.00 94.44 121 ALA A O 1
ATOM 980 N N . LEU A 1 122 ? 0.454 9.402 -0.867 1.00 95.38 122 LEU A N 1
ATOM 981 C CA . LEU A 1 122 ? -0.502 8.308 -0.844 1.00 95.38 122 LEU A CA 1
ATOM 982 C C . LEU A 1 122 ? 0.058 7.182 -1.713 1.00 95.38 122 LEU A C 1
ATOM 984 O O . LEU A 1 122 ? 0.166 7.310 -2.936 1.00 95.38 122 LEU A O 1
ATOM 988 N N . CYS A 1 123 ? 0.433 6.090 -1.068 1.00 95.62 123 CYS A N 1
ATOM 989 C CA . CYS A 1 123 ? 0.946 4.897 -1.716 1.00 95.62 123 CYS A CA 1
ATOM 990 C C . CYS A 1 123 ? -0.186 3.884 -1.833 1.00 95.62 123 CYS A C 1
ATOM 992 O O . CYS A 1 123 ? -0.840 3.570 -0.841 1.00 95.62 123 CYS A O 1
ATOM 994 N N . THR A 1 124 ? -0.397 3.355 -3.033 1.00 95.81 124 THR A N 1
ATOM 995 C CA . THR A 1 124 ? -1.368 2.293 -3.293 1.00 95.81 124 THR A CA 1
ATOM 996 C C . THR A 1 124 ? -0.660 1.072 -3.855 1.00 95.81 124 THR A C 1
ATOM 998 O O . THR A 1 124 ? 0.180 1.157 -4.754 1.00 95.81 124 THR A O 1
ATOM 1001 N N . GLU A 1 125 ? -0.990 -0.083 -3.301 1.00 95.56 125 GLU A N 1
ATOM 1002 C CA . GLU A 1 125 ? -0.459 -1.377 -3.691 1.00 95.56 125 GLU A CA 1
ATOM 1003 C C . GLU A 1 125 ? -1.616 -2.298 -4.074 1.00 95.56 125 GLU A C 1
ATOM 1005 O O . GLU A 1 125 ? -2.665 -2.319 -3.432 1.00 95.56 125 GLU A O 1
ATOM 1010 N N . VAL A 1 126 ? -1.417 -3.082 -5.124 1.00 95.38 126 VAL A N 1
ATOM 1011 C CA . VAL A 1 126 ? -2.355 -4.095 -5.591 1.00 95.38 126 VAL A CA 1
ATOM 1012 C C . VAL A 1 126 ? -1.746 -5.457 -5.325 1.00 95.38 126 VAL A C 1
ATOM 1014 O O . VAL A 1 126 ? -0.636 -5.771 -5.765 1.00 95.38 126 VAL A O 1
ATOM 1017 N N . VAL A 1 127 ? -2.492 -6.272 -4.591 1.00 95.81 127 VAL A N 1
ATOM 1018 C CA . VAL A 1 127 ? -2.071 -7.601 -4.161 1.00 95.81 127 VAL A CA 1
ATOM 1019 C C . VAL A 1 127 ? -3.068 -8.618 -4.682 1.00 95.81 127 VAL A C 1
ATOM 1021 O O . VAL A 1 127 ? -4.234 -8.616 -4.282 1.00 95.81 127 VAL A O 1
ATOM 1024 N N . CYS A 1 128 ? -2.604 -9.517 -5.547 1.00 95.31 128 CYS A N 1
ATOM 1025 C CA . CYS A 1 128 ? -3.413 -10.640 -6.007 1.00 95.31 128 CYS A CA 1
ATOM 1026 C C . CYS A 1 128 ? -3.844 -11.496 -4.805 1.00 95.31 128 CYS A C 1
ATOM 1028 O O . CYS A 1 128 ? -3.021 -11.879 -3.973 1.00 95.31 128 CYS A O 1
ATOM 1030 N N . HIS A 1 129 ? -5.140 -11.784 -4.698 1.00 94.25 129 HIS A N 1
ATOM 1031 C CA . HIS A 1 129 ? -5.698 -12.522 -3.567 1.00 94.25 129 HIS A CA 1
ATOM 1032 C C . HIS A 1 129 ? -5.241 -13.987 -3.559 1.00 94.25 129 HIS A C 1
ATOM 1034 O O . HIS A 1 129 ? -4.900 -14.514 -2.502 1.00 94.25 129 HIS A O 1
ATOM 1040 N N . GLN A 1 130 ? -5.192 -14.635 -4.728 1.00 90.75 130 GLN A N 1
ATOM 1041 C CA . GLN A 1 130 ? -4.838 -16.055 -4.859 1.00 90.75 130 GLN A CA 1
ATOM 1042 C C . GLN A 1 130 ? -3.488 -16.253 -5.545 1.00 90.75 130 GLN A C 1
ATOM 1044 O O . GLN A 1 130 ? -3.391 -16.747 -6.668 1.00 90.75 130 GLN A O 1
ATOM 1049 N N . GLY A 1 131 ? -2.422 -15.868 -4.842 1.00 86.75 131 GLY A N 1
ATOM 1050 C CA . GLY A 1 131 ? -1.064 -15.919 -5.376 1.00 86.75 131 GLY A CA 1
ATOM 1051 C C . GLY A 1 131 ? -0.867 -14.972 -6.564 1.00 86.75 131 GLY A C 1
ATOM 1052 O O . GLY A 1 131 ? -1.799 -14.353 -7.062 1.00 86.75 131 GLY A O 1
ATOM 1053 N N . GLY A 1 132 ? 0.370 -14.851 -7.036 1.00 89.62 132 GLY A N 1
ATOM 1054 C CA . GLY A 1 132 ? 0.729 -13.878 -8.071 1.00 89.62 132 GLY A CA 1
ATOM 1055 C C . GLY A 1 132 ? 1.457 -12.655 -7.511 1.00 89.62 132 GLY A C 1
ATOM 1056 O O . GLY A 1 132 ? 1.877 -12.662 -6.350 1.00 89.62 132 GLY A O 1
ATOM 1057 N N . PRO A 1 133 ? 1.689 -11.639 -8.355 1.00 90.94 133 PRO A N 1
ATOM 1058 C CA . PRO A 1 133 ? 2.537 -10.516 -8.003 1.00 90.94 133 PRO A CA 1
ATOM 1059 C C . PRO A 1 133 ? 1.859 -9.554 -7.026 1.00 90.94 133 PRO A C 1
ATOM 1061 O O . PRO A 1 133 ? 0.634 -9.416 -6.966 1.00 90.94 133 PRO A O 1
ATOM 1064 N N . ARG A 1 134 ? 2.720 -8.848 -6.296 1.00 93.06 134 ARG A N 1
ATOM 1065 C CA . ARG A 1 134 ? 2.399 -7.637 -5.549 1.00 93.06 134 ARG A CA 1
ATOM 1066 C C . ARG A 1 134 ? 2.992 -6.458 -6.296 1.00 93.06 134 ARG A C 1
ATOM 1068 O O . ARG A 1 134 ? 4.155 -6.519 -6.695 1.00 93.06 134 ARG A O 1
ATOM 1075 N N . LEU A 1 135 ? 2.192 -5.427 -6.520 1.00 90.88 135 LEU A N 1
ATOM 1076 C CA . LEU A 1 135 ? 2.558 -4.320 -7.394 1.00 90.88 135 LEU A CA 1
ATOM 1077 C C . LEU A 1 135 ? 2.246 -3.007 -6.699 1.00 90.88 135 LEU A C 1
ATOM 1079 O O . LEU A 1 135 ? 1.115 -2.784 -6.275 1.00 90.88 135 LEU A O 1
ATOM 1083 N N . VAL A 1 136 ? 3.226 -2.110 -6.640 1.00 90.75 136 VAL A N 1
ATOM 1084 C CA . VAL A 1 136 ? 2.943 -0.709 -6.327 1.00 90.75 136 VAL A CA 1
ATOM 1085 C C . VAL A 1 136 ? 2.187 -0.138 -7.519 1.00 90.75 136 VAL A C 1
ATOM 1087 O O . VAL A 1 136 ? 2.731 -0.063 -8.619 1.00 90.75 136 VAL A O 1
ATOM 1090 N N . PHE A 1 137 ? 0.922 0.203 -7.307 1.00 89.81 137 PHE A N 1
ATOM 1091 C CA . PHE A 1 137 ? 0.049 0.697 -8.362 1.00 89.81 137 PHE A CA 1
ATOM 1092 C C . PHE A 1 137 ? 0.236 2.193 -8.585 1.00 89.81 137 PHE A C 1
ATOM 1094 O O . PHE A 1 137 ? 0.339 2.643 -9.723 1.00 89.81 137 PHE A O 1
ATOM 1101 N N . GLY A 1 138 ? 0.339 2.954 -7.497 1.00 89.00 138 GLY A N 1
ATOM 1102 C CA . GLY A 1 138 ? 0.483 4.397 -7.568 1.00 89.00 138 GLY A CA 1
ATOM 1103 C C . GLY A 1 138 ? 1.165 4.967 -6.337 1.00 89.00 138 GLY A C 1
ATOM 1104 O O . GLY A 1 138 ? 0.956 4.508 -5.215 1.00 89.00 138 GLY A O 1
ATOM 1105 N N . ILE A 1 139 ? 1.978 5.994 -6.561 1.00 91.31 139 ILE A N 1
ATOM 1106 C CA . ILE A 1 139 ? 2.516 6.860 -5.516 1.00 91.31 139 ILE A CA 1
ATOM 1107 C C . ILE A 1 139 ? 2.083 8.269 -5.893 1.00 91.31 139 ILE A C 1
ATOM 1109 O O . ILE A 1 139 ? 2.559 8.820 -6.886 1.00 91.31 139 ILE A O 1
ATOM 1113 N N . HIS A 1 140 ? 1.165 8.834 -5.120 1.00 91.12 140 HIS A N 1
ATOM 1114 C CA . HIS A 1 140 ? 0.579 10.143 -5.376 1.00 91.12 140 HIS A CA 1
ATOM 1115 C C . HIS A 1 140 ? 1.098 11.118 -4.318 1.00 91.12 140 HIS A C 1
ATOM 1117 O O . HIS A 1 140 ? 0.666 11.043 -3.167 1.00 91.12 140 HIS A O 1
ATOM 1123 N N . PRO A 1 141 ? 2.039 12.017 -4.656 1.00 92.88 141 PRO A N 1
ATOM 1124 C CA . PRO A 1 141 ? 2.411 13.115 -3.773 1.00 92.88 141 PRO A CA 1
ATOM 1125 C C . PRO A 1 141 ? 1.174 13.955 -3.455 1.00 92.88 141 PRO A C 1
ATOM 1127 O O . PRO A 1 141 ? 0.456 14.370 -4.364 1.00 92.88 141 PRO A O 1
ATOM 1130 N N . VAL A 1 142 ? 0.909 14.209 -2.181 1.00 93.69 142 VAL A N 1
ATOM 1131 C CA . VAL A 1 142 ? -0.277 14.939 -1.724 1.00 93.69 142 VAL A CA 1
ATOM 1132 C C . VAL A 1 142 ? 0.076 15.923 -0.615 1.00 93.69 142 VAL A C 1
ATOM 1134 O O . VAL A 1 142 ? 1.124 15.847 0.037 1.00 93.69 142 VAL A O 1
ATOM 1137 N N . LYS A 1 143 ? -0.822 16.882 -0.409 1.00 94.06 143 LYS A N 1
ATOM 1138 C CA . LYS A 1 143 ? -0.789 17.808 0.716 1.00 94.06 143 LYS A CA 1
ATOM 1139 C C . LYS A 1 143 ? -2.171 17.888 1.344 1.00 94.06 143 LYS A C 1
ATOM 1141 O O . LYS A 1 143 ? -3.128 18.206 0.651 1.00 94.06 143 LYS A O 1
ATOM 1146 N N . ASN A 1 144 ? -2.252 17.637 2.652 1.00 90.44 144 ASN A N 1
ATOM 1147 C CA . ASN A 1 144 ? -3.480 17.777 3.448 1.00 90.44 144 ASN A CA 1
ATOM 1148 C C . ASN A 1 144 ? -4.710 17.127 2.791 1.00 90.44 144 ASN A C 1
ATOM 1150 O O . ASN A 1 144 ? -5.762 17.752 2.680 1.00 90.44 144 ASN A O 1
ATOM 1154 N N . ILE A 1 145 ? -4.555 15.885 2.331 1.00 92.75 145 ILE A N 1
ATOM 1155 C CA . ILE A 1 145 ? -5.642 15.139 1.701 1.00 92.75 145 ILE A CA 1
ATOM 1156 C C . ILE A 1 145 ? -6.812 14.979 2.682 1.00 92.75 145 ILE A C 1
ATOM 1158 O O . ILE A 1 145 ? -6.614 14.645 3.854 1.00 92.75 145 ILE A O 1
ATOM 1162 N N . ASN A 1 146 ? -8.031 15.240 2.212 1.00 93.75 146 ASN A N 1
ATOM 1163 C CA . ASN A 1 146 ? -9.245 15.019 2.991 1.00 93.75 146 ASN A CA 1
ATOM 1164 C C . ASN A 1 146 ? -9.961 13.724 2.557 1.00 93.75 146 ASN A C 1
ATOM 1166 O O . ASN A 1 146 ? -9.601 13.082 1.569 1.00 93.75 146 ASN A O 1
ATOM 1170 N N . SER A 1 147 ? -10.986 13.319 3.310 1.00 96.00 147 SER A N 1
ATOM 1171 C CA . SER A 1 147 ? -11.698 12.059 3.064 1.00 96.00 147 SER A CA 1
ATOM 1172 C C . SER A 1 147 ? -12.411 12.007 1.708 1.00 96.00 147 SER A C 1
ATOM 1174 O O . SER A 1 147 ? -12.537 10.924 1.146 1.00 96.00 147 SER A O 1
ATOM 1176 N N . ALA A 1 148 ? -12.884 13.144 1.188 1.00 95.31 148 ALA A N 1
ATOM 1177 C CA . ALA A 1 148 ? -13.551 13.218 -0.112 1.00 95.31 148 ALA A CA 1
ATOM 1178 C C . ALA A 1 148 ? -12.540 13.118 -1.263 1.00 95.31 148 ALA A C 1
ATOM 1180 O O . ALA A 1 148 ? -12.764 12.365 -2.207 1.00 95.31 148 ALA A O 1
ATOM 1181 N N . ASP A 1 149 ? -11.389 13.786 -1.148 1.00 93.50 149 ASP A N 1
ATOM 1182 C CA . ASP A 1 149 ? -10.294 13.655 -2.119 1.00 93.50 149 ASP A CA 1
ATOM 1183 C C . ASP A 1 149 ? -9.828 12.194 -2.213 1.00 93.50 149 ASP A C 1
ATOM 1185 O O . ASP A 1 149 ? -9.668 11.639 -3.301 1.00 93.50 149 ASP A O 1
ATOM 1189 N N . LEU A 1 150 ? -9.657 11.541 -1.058 1.00 95.38 150 LEU A N 1
ATOM 1190 C CA . LEU A 1 150 ? -9.268 10.136 -0.996 1.00 95.38 150 LEU A CA 1
ATOM 1191 C C . LEU A 1 150 ? -10.342 9.223 -1.605 1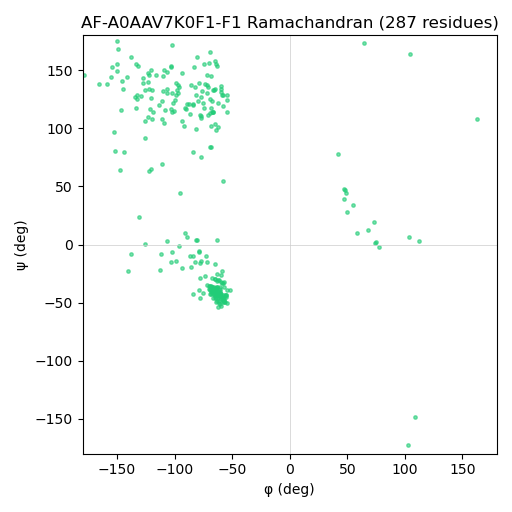.00 95.38 150 LEU A C 1
ATOM 1193 O O . LEU A 1 150 ? -9.999 8.269 -2.298 1.00 95.38 150 LEU A O 1
ATOM 1197 N N . GLN A 1 151 ? -11.629 9.522 -1.398 1.00 95.88 151 GLN A N 1
ATOM 1198 C CA . GLN A 1 151 ? -12.729 8.780 -2.021 1.00 95.88 151 GLN A CA 1
ATOM 1199 C C . GLN A 1 151 ? -12.610 8.789 -3.547 1.00 95.88 151 GLN A C 1
ATOM 1201 O O . GLN A 1 151 ? -12.706 7.731 -4.167 1.00 95.88 151 GLN A O 1
ATOM 1206 N N . ILE A 1 152 ? -12.380 9.967 -4.134 1.00 94.62 152 ILE A N 1
ATOM 1207 C CA . ILE A 1 152 ? -12.238 10.139 -5.585 1.00 94.62 152 ILE A CA 1
ATOM 1208 C C . ILE A 1 152 ? -11.091 9.267 -6.098 1.00 94.62 152 ILE A C 1
ATOM 1210 O O . ILE A 1 152 ? -11.295 8.465 -7.007 1.00 94.62 152 ILE A O 1
ATOM 1214 N N . ILE A 1 153 ? -9.925 9.333 -5.450 1.00 93.50 153 ILE A N 1
ATOM 1215 C CA . ILE A 1 153 ? -8.752 8.541 -5.843 1.00 93.50 153 ILE A CA 1
ATOM 1216 C C . ILE A 1 153 ? -9.043 7.033 -5.773 1.00 93.50 153 ILE A C 1
ATOM 1218 O O . ILE A 1 153 ? -8.700 6.293 -6.693 1.00 93.50 153 ILE A O 1
ATOM 1222 N N . LEU A 1 154 ? -9.693 6.547 -4.709 1.00 95.00 154 LEU A N 1
ATOM 1223 C CA . LEU A 1 154 ? -10.006 5.118 -4.577 1.00 95.00 154 LEU A CA 1
ATOM 1224 C C . LEU A 1 154 ? -10.989 4.632 -5.655 1.00 95.00 154 LEU A C 1
ATOM 1226 O O . LEU A 1 154 ? -10.830 3.521 -6.168 1.00 95.00 154 LEU A O 1
ATOM 1230 N N . LEU A 1 155 ? -11.974 5.457 -6.024 1.00 95.06 155 LEU A N 1
ATOM 1231 C CA . LEU A 1 155 ? -12.915 5.149 -7.104 1.00 95.06 155 LEU A CA 1
ATOM 1232 C C . LEU A 1 155 ? -12.230 5.174 -8.479 1.00 95.06 155 LEU A C 1
ATOM 1234 O O . LEU A 1 155 ? -12.479 4.288 -9.295 1.00 95.06 155 LEU A O 1
ATOM 1238 N N . GLU A 1 156 ? -11.309 6.109 -8.720 1.00 93.75 156 GLU A N 1
ATOM 1239 C CA . GLU A 1 156 ? -10.493 6.139 -9.941 1.00 93.75 156 GLU A CA 1
ATOM 1240 C C . GLU A 1 156 ? -9.623 4.885 -10.073 1.00 93.75 156 GLU A C 1
ATOM 1242 O O . GLU A 1 156 ? -9.593 4.258 -11.134 1.00 93.75 156 GLU A O 1
ATOM 1247 N N . ILE A 1 157 ? -8.958 4.468 -8.989 1.00 92.81 157 ILE A N 1
ATOM 1248 C CA . ILE A 1 157 ? -8.182 3.221 -8.960 1.00 92.81 157 ILE A CA 1
ATOM 1249 C C . ILE A 1 157 ? -9.092 2.038 -9.295 1.00 92.81 157 ILE A C 1
ATOM 1251 O O . ILE A 1 157 ? -8.735 1.208 -10.131 1.00 92.81 157 ILE A O 1
ATOM 1255 N N . MET A 1 158 ? -10.275 1.961 -8.678 1.00 93.44 158 MET A N 1
ATOM 1256 C CA . MET A 1 158 ? -11.240 0.894 -8.943 1.00 93.44 158 MET A CA 1
ATOM 1257 C C . MET A 1 158 ? -11.639 0.844 -10.422 1.00 93.44 158 MET A C 1
ATOM 1259 O O . MET A 1 158 ? -11.693 -0.237 -11.008 1.00 93.44 158 MET A O 1
ATOM 1263 N N . GLU A 1 159 ? -11.887 1.997 -11.036 1.00 93.31 159 GLU A N 1
ATOM 1264 C CA . GLU A 1 159 ? -12.260 2.084 -12.445 1.00 93.31 159 GLU A CA 1
ATOM 1265 C C . GLU A 1 159 ? -11.113 1.663 -13.373 1.00 93.31 159 GLU A C 1
ATOM 1267 O O . GLU A 1 159 ? -11.322 0.918 -14.334 1.00 93.31 159 GLU A O 1
ATOM 1272 N N . VAL A 1 160 ? -9.875 2.060 -13.064 1.00 92.38 160 VAL A N 1
ATOM 1273 C CA . VAL A 1 160 ? -8.699 1.591 -13.811 1.00 92.38 160 VAL A CA 1
ATOM 1274 C C . VAL A 1 160 ? -8.543 0.075 -13.677 1.00 92.38 160 VAL A C 1
ATOM 1276 O O . VAL A 1 160 ? -8.344 -0.603 -14.682 1.00 92.38 160 VAL A O 1
ATOM 1279 N N . MET A 1 161 ? -8.709 -0.484 -12.476 1.00 92.00 161 MET A N 1
ATOM 1280 C CA . MET A 1 161 ? -8.656 -1.936 -12.251 1.00 92.00 161 MET A CA 1
ATOM 1281 C C . MET A 1 161 ? -9.678 -2.689 -13.108 1.00 92.00 161 MET A C 1
ATOM 1283 O O . MET A 1 161 ? -9.323 -3.662 -13.777 1.00 92.00 161 MET A O 1
ATOM 1287 N N . LYS A 1 162 ? -10.924 -2.203 -13.160 1.00 91.31 162 LYS A N 1
ATOM 1288 C CA . LYS A 1 162 ? -11.972 -2.792 -14.008 1.00 91.31 162 LYS A CA 1
ATOM 1289 C C . LYS A 1 162 ? -11.574 -2.787 -15.482 1.00 91.31 162 LYS A C 1
ATOM 1291 O O . LYS A 1 162 ? -11.706 -3.812 -16.150 1.00 91.31 162 LYS A O 1
ATOM 1296 N N . LYS A 1 163 ? -11.037 -1.668 -15.982 1.00 91.88 163 LYS A N 1
ATOM 1297 C CA . LYS A 1 163 ? -10.557 -1.547 -17.373 1.00 91.88 163 LYS A CA 1
ATOM 1298 C C . LYS A 1 163 ? -9.413 -2.508 -17.693 1.00 91.88 163 LYS A C 1
ATOM 1300 O O . LYS A 1 163 ? -9.308 -2.966 -18.824 1.00 91.88 163 LYS A O 1
ATOM 1305 N N . LEU A 1 164 ? -8.590 -2.844 -16.701 1.00 91.06 164 LEU A N 1
ATOM 1306 C CA . LEU A 1 164 ? -7.492 -3.808 -16.823 1.00 91.06 164 LEU A CA 1
ATOM 1307 C C . LEU A 1 164 ? -7.955 -5.273 -16.699 1.00 91.06 164 LEU A C 1
ATOM 1309 O O . LEU A 1 164 ? -7.130 -6.184 -16.720 1.00 91.06 164 LEU A O 1
ATOM 1313 N N . GLY A 1 165 ? -9.264 -5.525 -16.578 1.00 91.94 165 GLY A N 1
ATOM 1314 C CA . GLY A 1 165 ? -9.823 -6.875 -16.501 1.00 91.94 165 GLY A CA 1
ATOM 1315 C C . GLY A 1 165 ? -9.565 -7.580 -15.167 1.00 91.94 165 GLY A C 1
ATOM 1316 O O . GLY A 1 165 ? -9.657 -8.810 -15.101 1.00 91.94 165 GLY A O 1
ATOM 1317 N N . VAL A 1 166 ? -9.246 -6.822 -14.114 1.00 93.25 166 VAL A N 1
ATOM 1318 C CA . VAL A 1 166 ? -9.109 -7.322 -12.743 1.00 93.25 166 VAL A CA 1
ATOM 1319 C C . VAL A 1 166 ? -10.260 -6.840 -11.869 1.00 93.25 166 VAL A C 1
ATOM 1321 O O . VAL A 1 166 ? -10.850 -5.783 -12.087 1.00 93.25 166 VAL A O 1
ATOM 1324 N N . ARG A 1 167 ? -10.602 -7.647 -10.865 1.00 94.25 167 ARG A N 1
ATOM 1325 C CA . ARG A 1 167 ? -11.712 -7.404 -9.951 1.00 94.25 167 ARG A CA 1
ATOM 1326 C C . ARG A 1 167 ? -11.182 -7.079 -8.555 1.00 94.25 167 ARG A C 1
ATOM 1328 O O . ARG A 1 167 ? -10.730 -7.990 -7.855 1.00 94.25 167 ARG A O 1
ATOM 1335 N N . PRO A 1 168 ? -11.275 -5.816 -8.114 1.00 95.56 168 PRO A N 1
ATOM 1336 C CA . PRO A 1 168 ? -11.067 -5.469 -6.718 1.00 95.56 168 PRO A CA 1
ATOM 1337 C C . PRO A 1 168 ? -12.070 -6.210 -5.833 1.00 95.56 168 PRO A C 1
ATOM 1339 O O . PRO A 1 168 ? -13.267 -6.216 -6.122 1.00 95.56 168 PRO A O 1
ATOM 1342 N N . ILE A 1 169 ? -11.582 -6.848 -4.772 1.00 96.75 169 ILE A N 1
ATOM 1343 C CA . ILE A 1 169 ? -12.418 -7.517 -3.764 1.00 96.75 169 ILE A CA 1
ATOM 1344 C C . ILE A 1 169 ? -12.359 -6.819 -2.410 1.00 96.75 169 ILE A C 1
ATOM 1346 O O . ILE A 1 169 ? -13.283 -6.959 -1.614 1.00 96.75 169 ILE A O 1
ATOM 1350 N N . SER A 1 170 ? -11.306 -6.048 -2.139 1.00 97.44 170 SER A N 1
ATOM 1351 C CA . SER A 1 170 ? -11.201 -5.295 -0.895 1.00 97.44 170 SER A CA 1
ATOM 1352 C C . SER A 1 170 ? -10.323 -4.063 -1.019 1.00 97.44 170 SER A C 1
ATOM 1354 O O . SER A 1 170 ? -9.341 -4.068 -1.761 1.00 97.44 170 SER A O 1
ATOM 1356 N N . PHE A 1 171 ? -10.619 -3.076 -0.184 1.00 97.94 171 PHE A N 1
ATOM 1357 C CA . PHE A 1 171 ? -9.717 -1.996 0.180 1.00 97.94 171 PHE A CA 1
ATOM 1358 C C . PHE A 1 171 ? -9.236 -2.226 1.612 1.00 97.94 171 PHE A C 1
ATOM 1360 O O . PHE A 1 171 ? -10.045 -2.548 2.481 1.00 97.94 171 PHE A O 1
ATOM 1367 N N . ILE A 1 172 ? -7.935 -2.083 1.852 1.00 97.94 172 ILE A N 1
ATOM 1368 C CA . ILE A 1 172 ? -7.305 -2.325 3.153 1.00 97.94 172 ILE A CA 1
ATOM 1369 C C . ILE A 1 172 ? -6.443 -1.118 3.522 1.00 97.94 172 ILE A C 1
ATOM 1371 O O . ILE A 1 172 ? -5.595 -0.703 2.733 1.00 97.94 172 ILE A O 1
ATOM 1375 N N . CYS A 1 173 ? -6.643 -0.569 4.717 1.00 97.06 173 CYS A N 1
ATOM 1376 C CA . CYS A 1 173 ? -5.899 0.597 5.201 1.00 97.06 173 CYS A CA 1
ATOM 1377 C C . CYS A 1 173 ? -5.742 0.604 6.725 1.00 97.06 173 CYS A C 1
ATOM 1379 O O . CYS A 1 173 ? -6.294 -0.246 7.427 1.00 97.06 173 CYS A O 1
ATOM 1381 N N . ASP A 1 174 ? -4.993 1.563 7.263 1.00 94.75 174 ASP A N 1
ATOM 1382 C CA . ASP A 1 174 ? -4.964 1.788 8.705 1.00 94.75 174 ASP A CA 1
ATOM 1383 C C . ASP A 1 174 ? -6.305 2.355 9.227 1.00 94.75 174 ASP A C 1
ATOM 1385 O O . ASP A 1 174 ? -7.167 2.812 8.478 1.00 94.75 174 ASP A O 1
ATOM 1389 N N . ASN A 1 175 ? -6.502 2.329 10.547 1.00 92.44 175 ASN A N 1
ATOM 1390 C CA . ASN A 1 175 ? -7.728 2.833 11.174 1.00 92.44 175 ASN A CA 1
ATOM 1391 C C . ASN A 1 175 ? -7.588 4.293 11.650 1.00 92.44 175 ASN A C 1
ATOM 1393 O O . ASN A 1 175 ? -7.953 4.612 12.787 1.00 92.44 175 ASN A O 1
ATOM 1397 N N . CYS A 1 176 ? -7.006 5.175 10.832 1.00 91.19 176 CYS A N 1
ATOM 1398 C CA . CYS A 1 176 ? -6.893 6.598 11.164 1.00 91.19 176 CYS A CA 1
ATOM 1399 C C . CYS A 1 176 ? -8.201 7.375 10.872 1.00 91.19 176 CYS A C 1
ATOM 1401 O O . CYS A 1 176 ? -9.042 6.908 10.099 1.00 91.19 176 CYS A O 1
ATOM 1403 N N . PRO A 1 177 ? -8.406 8.575 11.456 1.00 94.25 177 PRO A N 1
ATOM 1404 C CA . PRO A 1 177 ? -9.635 9.354 11.261 1.00 94.25 177 PRO A CA 1
ATOM 1405 C C . PRO A 1 177 ? -9.963 9.683 9.798 1.00 94.25 177 PRO A C 1
ATOM 1407 O O . PRO A 1 177 ? -11.134 9.667 9.420 1.00 94.25 177 PRO A O 1
ATOM 1410 N N . LEU A 1 178 ? -8.941 9.945 8.976 1.00 94.94 178 LEU A N 1
ATOM 1411 C CA . LEU A 1 178 ? -9.092 10.178 7.538 1.00 94.94 178 LEU A CA 1
ATOM 1412 C C . LEU A 1 178 ? -9.711 8.950 6.851 1.00 94.94 178 LEU A C 1
ATOM 1414 O O . LEU A 1 178 ? -10.741 9.056 6.183 1.00 94.94 178 LEU A O 1
ATOM 1418 N N . ASN A 1 179 ? -9.143 7.769 7.100 1.00 96.00 179 ASN A N 1
ATOM 1419 C CA . ASN A 1 179 ? -9.583 6.511 6.499 1.00 96.00 179 ASN A CA 1
ATOM 1420 C C . ASN A 1 179 ? -10.955 6.055 7.020 1.00 96.00 179 ASN A C 1
ATOM 1422 O O . ASN A 1 179 ? -11.803 5.580 6.266 1.00 96.00 179 ASN A O 1
ATOM 1426 N N . GLN A 1 180 ? -11.248 6.298 8.297 1.00 96.06 180 GLN A N 1
ATOM 1427 C CA . GLN A 1 180 ? -12.606 6.125 8.820 1.00 96.06 180 GLN A CA 1
ATOM 1428 C C . GLN A 1 180 ? -13.605 7.046 8.110 1.00 96.06 180 GLN A C 1
ATOM 1430 O O . GLN A 1 180 ? -14.744 6.653 7.853 1.00 96.06 180 GLN A O 1
ATOM 1435 N N . GLY A 1 181 ? -13.192 8.278 7.806 1.00 97.25 181 GLY A N 1
ATOM 1436 C CA . GLY A 1 181 ? -13.981 9.235 7.045 1.00 97.25 181 GLY A CA 1
ATOM 1437 C C . GLY A 1 181 ? -14.292 8.733 5.637 1.00 97.25 181 GLY A C 1
ATOM 1438 O O . GLY A 1 181 ? -15.460 8.734 5.254 1.00 97.25 181 GLY A O 1
ATOM 1439 N N . VAL A 1 182 ? -13.289 8.247 4.895 1.00 97.38 182 VAL A N 1
ATOM 1440 C CA . VAL A 1 182 ? -13.518 7.735 3.532 1.00 97.38 182 VAL A CA 1
ATOM 1441 C C . VAL A 1 182 ? -14.411 6.495 3.539 1.00 97.38 182 VAL A C 1
ATOM 1443 O O . VAL A 1 182 ? -15.331 6.400 2.732 1.00 97.38 182 VAL A O 1
ATOM 1446 N N . TYR A 1 183 ? -14.246 5.584 4.505 1.00 97.44 183 TYR A N 1
ATOM 1447 C CA . TYR A 1 183 ? -15.128 4.418 4.611 1.00 97.44 183 TYR A CA 1
ATOM 1448 C C . TYR A 1 183 ? -16.567 4.811 4.920 1.00 97.44 183 TYR A C 1
ATOM 1450 O O . TYR A 1 183 ? -17.473 4.222 4.345 1.00 97.44 183 TYR A O 1
ATOM 1458 N N . LYS A 1 184 ? -16.811 5.835 5.747 1.00 97.06 184 LYS A N 1
ATOM 1459 C CA . LYS A 1 184 ? -18.171 6.365 5.952 1.00 97.06 184 LYS A CA 1
ATOM 1460 C C . LYS A 1 184 ? -18.781 6.899 4.655 1.00 97.06 184 LYS A C 1
ATOM 1462 O O . LYS A 1 184 ? -19.946 6.618 4.394 1.00 97.06 184 LYS A O 1
ATOM 1467 N N . LEU A 1 185 ? -18.002 7.617 3.841 1.00 97.06 185 LEU A N 1
ATOM 1468 C CA . LEU A 1 185 ? -18.452 8.125 2.538 1.00 97.06 185 LEU A CA 1
ATOM 1469 C C . LEU A 1 185 ? -18.757 6.998 1.537 1.00 97.06 185 LEU A C 1
ATOM 1471 O O . LEU A 1 185 ? -19.636 7.149 0.695 1.00 97.06 185 LEU A O 1
ATOM 1475 N N . LEU A 1 186 ? -18.072 5.859 1.657 1.00 96.06 186 LEU A N 1
ATOM 1476 C CA . LEU A 1 186 ? -18.256 4.674 0.812 1.00 96.06 186 LEU A CA 1
ATOM 1477 C C . LEU A 1 186 ? -19.318 3.681 1.335 1.00 96.06 186 LEU A C 1
ATOM 1479 O O . LEU A 1 186 ? -19.469 2.603 0.765 1.00 96.06 186 LEU A O 1
ATOM 1483 N N . GLY A 1 187 ? -20.055 4.016 2.401 1.00 94.56 187 GLY A N 1
ATOM 1484 C CA . GLY A 1 187 ? -21.137 3.176 2.942 1.00 94.56 187 GLY A CA 1
ATOM 1485 C C . GLY A 1 187 ? -20.809 2.397 4.225 1.00 94.56 187 GLY A C 1
ATOM 1486 O O . GLY A 1 187 ? -21.643 1.633 4.706 1.00 94.56 187 GLY A O 1
ATOM 1487 N N . GLY A 1 188 ? -19.639 2.622 4.822 1.00 94.56 188 GLY A N 1
ATOM 1488 C CA . GLY A 1 188 ? -19.193 2.046 6.095 1.00 94.56 188 GLY A CA 1
ATOM 1489 C C . GLY A 1 188 ? -18.162 0.921 5.943 1.00 94.56 188 GLY A C 1
ATOM 1490 O O . GLY A 1 188 ? -17.975 0.360 4.871 1.00 94.56 188 GLY A O 1
ATOM 1491 N N . SER A 1 189 ? -17.466 0.575 7.030 1.00 94.12 189 SER A N 1
ATOM 1492 C CA . SER A 1 189 ? -16.533 -0.564 7.031 1.00 94.12 189 SER A CA 1
ATOM 1493 C C . SER A 1 189 ? -17.275 -1.898 6.897 1.00 94.12 189 SER A C 1
ATOM 1495 O O . SER A 1 189 ? -18.331 -2.074 7.506 1.00 94.12 189 SER A O 1
ATOM 1497 N N . GLY A 1 190 ? -16.676 -2.869 6.209 1.00 95.06 190 GLY A N 1
ATOM 1498 C CA . GLY A 1 190 ? -17.276 -4.173 5.928 1.00 95.06 190 GLY A CA 1
ATOM 1499 C C . GLY A 1 190 ? -17.661 -4.324 4.458 1.00 95.06 190 GLY A C 1
ATOM 1500 O O . GLY A 1 190 ? -16.981 -3.805 3.580 1.00 95.06 190 GLY A O 1
ATOM 1501 N N . ARG A 1 191 ? -18.717 -5.091 4.178 1.00 96.75 191 ARG A N 1
ATOM 1502 C CA . ARG A 1 191 ? -19.186 -5.351 2.809 1.00 96.75 191 ARG A CA 1
ATOM 1503 C C . ARG A 1 191 ? -20.006 -4.166 2.301 1.00 96.75 191 ARG A C 1
ATOM 1505 O O . ARG A 1 191 ? -21.021 -3.834 2.907 1.00 96.75 191 ARG A O 1
ATOM 1512 N N . VAL A 1 192 ? -19.601 -3.596 1.172 1.00 96.19 192 VAL A N 1
ATOM 1513 C CA . VAL A 1 192 ? -20.303 -2.503 0.483 1.00 96.19 192 VAL A CA 1
ATOM 1514 C C . VAL A 1 192 ? -20.409 -2.805 -1.012 1.00 96.19 192 VAL A C 1
ATOM 1516 O O . VAL A 1 192 ? -19.607 -3.563 -1.557 1.00 96.19 192 VAL A O 1
ATOM 1519 N N . ALA A 1 193 ? -21.400 -2.219 -1.681 1.00 94.69 193 ALA A N 1
ATOM 1520 C CA . ALA A 1 193 ? -21.536 -2.288 -3.132 1.00 94.69 193 ALA A CA 1
ATOM 1521 C C . ALA A 1 193 ? -21.065 -0.964 -3.745 1.00 94.69 193 ALA A C 1
ATOM 1523 O O . ALA A 1 193 ? -21.697 0.068 -3.530 1.00 94.69 193 ALA A O 1
ATOM 1524 N N . LEU A 1 194 ? -19.967 -0.998 -4.503 1.00 91.62 194 LEU A N 1
ATOM 1525 C CA . LEU A 1 194 ? -19.440 0.147 -5.246 1.00 91.62 194 LEU A CA 1
ATOM 1526 C C . LEU A 1 194 ? -19.572 -0.143 -6.742 1.00 91.62 194 LEU A C 1
ATOM 1528 O O . LEU A 1 194 ? -19.027 -1.132 -7.234 1.00 91.62 194 LEU A O 1
ATOM 1532 N N . ASP A 1 195 ? -20.318 0.697 -7.463 1.00 86.06 195 ASP A N 1
ATOM 1533 C CA . ASP A 1 195 ? -20.538 0.578 -8.912 1.00 86.06 195 ASP A CA 1
ATOM 1534 C C . ASP A 1 195 ? -20.934 -0.842 -9.362 1.00 86.06 195 ASP A C 1
ATOM 1536 O O . ASP A 1 195 ? -20.355 -1.415 -10.290 1.00 86.06 195 ASP A O 1
ATOM 1540 N N . GLY A 1 196 ? -21.883 -1.448 -8.645 1.00 85.06 196 GLY A N 1
ATOM 1541 C CA . GLY A 1 196 ? -22.392 -2.791 -8.938 1.00 85.06 196 GLY A CA 1
ATOM 1542 C C . GLY A 1 196 ? -21.458 -3.948 -8.559 1.00 85.06 196 GLY A C 1
ATOM 1543 O O . GLY A 1 196 ? -21.817 -5.102 -8.785 1.00 85.06 196 GLY A O 1
ATOM 1544 N N . ILE A 1 197 ? -20.289 -3.678 -7.964 1.00 89.88 197 ILE A N 1
ATOM 1545 C CA . ILE A 1 197 ? -19.366 -4.703 -7.463 1.00 89.88 197 ILE A CA 1
ATOM 1546 C C . ILE A 1 197 ? -19.342 -4.676 -5.940 1.00 89.88 197 ILE A C 1
ATOM 1548 O O . ILE A 1 197 ? -19.175 -3.637 -5.308 1.00 89.88 197 ILE A O 1
ATOM 1552 N N . GLU A 1 198 ? -19.469 -5.853 -5.341 1.00 94.62 198 GLU A N 1
ATOM 1553 C CA . GLU A 1 198 ? -19.269 -6.006 -3.907 1.00 94.62 198 GLU A CA 1
ATOM 1554 C C . GLU A 1 198 ? -17.785 -6.000 -3.556 1.00 94.62 198 GLU A C 1
ATOM 1556 O O . GLU A 1 198 ? -17.008 -6.797 -4.092 1.00 94.62 198 GLU A O 1
ATOM 1561 N N . VAL A 1 199 ? -17.419 -5.126 -2.623 1.00 96.94 199 VAL A N 1
ATOM 1562 C CA . VAL A 1 199 ? -16.063 -4.991 -2.094 1.00 96.94 199 VAL A CA 1
ATOM 1563 C C . VAL A 1 199 ? -16.089 -4.948 -0.569 1.00 96.94 199 VAL A C 1
ATOM 1565 O O . VAL A 1 199 ? -17.071 -4.538 0.053 1.00 96.94 199 VAL A O 1
ATOM 1568 N N . PHE A 1 200 ? -14.991 -5.373 0.045 1.00 98.00 200 PHE A N 1
ATOM 1569 C CA . PHE A 1 200 ? -14.794 -5.304 1.487 1.00 98.00 200 PHE A CA 1
ATOM 1570 C C . PHE A 1 200 ? -13.898 -4.120 1.860 1.00 98.00 200 PHE A C 1
ATOM 1572 O O . PHE A 1 200 ? -12.753 -4.044 1.427 1.00 98.00 200 PHE A O 1
ATOM 1579 N N . LEU A 1 201 ? -14.397 -3.210 2.690 1.00 97.94 201 LEU A N 1
ATOM 1580 C CA . LEU A 1 201 ? -13.629 -2.113 3.277 1.00 97.94 201 LEU A CA 1
ATOM 1581 C C . LEU A 1 201 ? -13.109 -2.553 4.648 1.00 97.94 201 LEU A C 1
ATOM 1583 O O . LEU A 1 201 ? -13.884 -2.685 5.600 1.00 97.94 201 LEU A O 1
ATOM 1587 N N . LEU A 1 202 ? -11.812 -2.838 4.738 1.00 97.50 202 LEU A N 1
ATOM 1588 C CA . LEU A 1 202 ? -11.187 -3.502 5.879 1.00 97.50 202 LEU A CA 1
ATOM 1589 C C . LEU A 1 202 ? -10.069 -2.645 6.474 1.00 97.50 202 LEU A C 1
ATOM 1591 O O . LEU A 1 202 ? -9.318 -1.985 5.764 1.00 97.50 202 LEU A O 1
ATOM 1595 N N . TYR A 1 203 ? -9.905 -2.716 7.790 1.00 96.75 203 TYR A N 1
ATOM 1596 C CA . TYR A 1 203 ? -8.728 -2.147 8.441 1.00 96.75 203 TYR A CA 1
ATOM 1597 C C . TYR A 1 203 ? -7.638 -3.206 8.600 1.00 96.75 203 TYR A C 1
ATOM 1599 O O . TYR A 1 203 ? -7.937 -4.379 8.837 1.00 96.75 203 TYR A O 1
ATOM 1607 N N . ASP A 1 204 ? -6.375 -2.789 8.530 1.00 93.56 204 ASP A N 1
ATOM 1608 C CA . ASP A 1 204 ? -5.233 -3.646 8.824 1.00 93.56 204 ASP A CA 1
ATOM 1609 C C . ASP A 1 204 ? -5.346 -4.187 10.256 1.00 93.56 204 ASP A C 1
ATOM 1611 O O . ASP A 1 204 ? -5.351 -3.448 11.252 1.00 93.56 204 ASP A O 1
ATOM 1615 N N . PHE A 1 205 ? -5.414 -5.513 10.355 1.00 91.25 205 PHE A N 1
ATOM 1616 C CA . PHE A 1 205 ? -5.536 -6.228 11.615 1.00 91.25 205 PHE A CA 1
ATOM 1617 C C . PHE A 1 205 ? -4.389 -5.900 12.579 1.00 91.25 205 PHE A C 1
ATOM 1619 O O . PHE A 1 205 ? -4.606 -5.852 13.791 1.00 91.25 205 PHE A O 1
ATOM 1626 N N . VAL A 1 206 ? -3.178 -5.625 12.080 1.00 90.75 206 VAL A N 1
ATOM 1627 C CA . VAL A 1 206 ? -2.032 -5.262 12.923 1.00 90.75 206 VAL A CA 1
ATOM 1628 C C . VAL A 1 206 ? -2.304 -3.945 13.643 1.00 90.75 206 VAL A C 1
ATOM 1630 O O . VAL A 1 206 ? -2.001 -3.816 14.832 1.00 90.75 206 VAL A O 1
ATOM 1633 N N . HIS A 1 207 ? -2.910 -2.974 12.959 1.00 87.31 207 HIS A N 1
ATOM 1634 C CA . HIS A 1 207 ? -3.281 -1.693 13.558 1.00 87.31 207 HIS A CA 1
ATOM 1635 C C . HIS A 1 207 ? -4.426 -1.850 14.558 1.00 87.31 207 HIS A C 1
ATOM 1637 O O . HIS A 1 207 ? -4.365 -1.262 15.639 1.00 87.31 207 HIS A O 1
ATO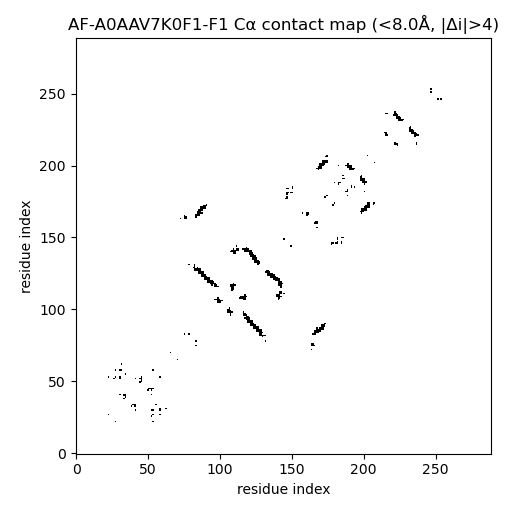M 1643 N N . ILE A 1 208 ? -5.406 -2.713 14.273 1.00 88.25 208 ILE A N 1
ATOM 1644 C CA . ILE A 1 208 ? -6.455 -3.065 15.244 1.00 88.25 208 ILE A CA 1
ATOM 1645 C C . ILE A 1 208 ? -5.828 -3.644 16.521 1.00 88.25 208 ILE A C 1
ATOM 1647 O O . ILE A 1 208 ? -6.133 -3.186 17.622 1.00 88.25 208 ILE A O 1
ATOM 1651 N N . MET A 1 209 ? -4.899 -4.595 16.392 1.00 88.00 209 MET A N 1
ATOM 1652 C CA . MET A 1 209 ? -4.228 -5.217 17.539 1.00 88.00 209 MET A CA 1
ATOM 1653 C C . MET A 1 209 ? -3.352 -4.228 18.315 1.00 88.00 209 MET A C 1
ATOM 1655 O O . MET A 1 209 ? -3.335 -4.251 19.547 1.00 88.00 209 MET A O 1
ATOM 1659 N N . LYS A 1 210 ? -2.646 -3.324 17.622 1.00 87.62 210 LYS A N 1
ATOM 1660 C CA . LYS A 1 210 ? -1.893 -2.231 18.261 1.00 87.62 210 LYS A CA 1
ATOM 1661 C C . LYS A 1 210 ? -2.821 -1.313 19.056 1.00 87.62 210 LYS A C 1
ATOM 1663 O O . LYS A 1 210 ? -2.491 -0.978 20.191 1.00 87.62 210 LYS A O 1
ATOM 1668 N N . ASN A 1 211 ? -3.972 -0.949 18.496 1.00 85.56 211 ASN A N 1
ATOM 1669 C CA . ASN A 1 211 ? -4.960 -0.111 19.172 1.00 85.56 211 ASN A CA 1
ATOM 1670 C C . ASN A 1 211 ? -5.544 -0.817 20.400 1.00 85.56 211 ASN A C 1
ATOM 1672 O O . ASN A 1 211 ? -5.598 -0.216 21.468 1.00 85.56 211 ASN A O 1
ATOM 1676 N N . LEU A 1 212 ? -5.879 -2.107 20.286 1.00 84.38 212 LEU A N 1
ATOM 1677 C CA . LEU A 1 212 ? -6.334 -2.929 21.410 1.00 84.38 212 LEU A CA 1
ATOM 1678 C C . LEU A 1 212 ? -5.298 -2.946 22.543 1.00 84.38 212 LEU A C 1
ATOM 1680 O O . LEU A 1 212 ? -5.626 -2.672 23.695 1.00 84.38 212 LEU A O 1
ATOM 1684 N N . ARG A 1 213 ? -4.028 -3.204 22.202 1.00 85.81 213 ARG A N 1
ATOM 1685 C CA . ARG A 1 213 ? -2.908 -3.175 23.149 1.00 85.81 213 ARG A CA 1
ATOM 1686 C C . ARG A 1 213 ? -2.757 -1.801 23.801 1.00 85.81 213 ARG A C 1
ATOM 1688 O O . ARG A 1 213 ? -2.569 -1.728 25.009 1.00 85.81 213 ARG A O 1
ATOM 1695 N N . ASN A 1 214 ? -2.790 -0.726 23.014 1.00 85.44 214 ASN A N 1
ATOM 1696 C CA . ASN A 1 214 ? -2.640 0.634 23.528 1.00 85.44 214 ASN A CA 1
ATOM 1697 C C . ASN A 1 214 ? -3.752 0.963 24.513 1.00 85.44 214 ASN A C 1
ATOM 1699 O O . ASN A 1 214 ? -3.435 1.324 25.639 1.00 85.44 214 ASN A O 1
ATOM 1703 N N . ASN A 1 215 ? -5.008 0.723 24.132 1.00 82.56 215 ASN A N 1
ATOM 1704 C CA . ASN A 1 215 ? -6.159 0.921 25.006 1.00 82.56 215 ASN A CA 1
ATOM 1705 C C . ASN A 1 215 ? -6.003 0.134 26.311 1.00 82.56 215 ASN A C 1
ATOM 1707 O O . ASN A 1 215 ? -6.203 0.692 27.382 1.00 82.56 215 ASN A O 1
ATOM 1711 N N . TRP A 1 216 ? -5.556 -1.123 26.236 1.00 82.00 216 TRP A N 1
ATOM 1712 C CA . TRP A 1 216 ? -5.326 -1.947 27.421 1.00 82.00 216 TRP A CA 1
ATOM 1713 C C . TRP A 1 216 ? -4.232 -1.388 28.351 1.00 82.00 216 TRP A C 1
ATOM 1715 O O . TRP A 1 216 ? -4.346 -1.480 29.569 1.00 82.00 216 TRP A O 1
ATOM 1725 N N . ILE A 1 217 ? -3.166 -0.798 27.804 1.00 81.50 217 ILE A N 1
ATOM 1726 C CA . ILE A 1 217 ? -2.063 -0.232 28.600 1.00 81.50 217 ILE A CA 1
ATOM 1727 C C . ILE A 1 217 ? -2.431 1.137 29.186 1.00 81.50 217 ILE A C 1
ATOM 1729 O O . ILE A 1 217 ? -2.035 1.439 30.313 1.00 81.50 217 ILE A O 1
ATOM 1733 N N . THR A 1 218 ? -3.132 1.975 28.417 1.00 80.31 218 THR A N 1
ATOM 1734 C CA . THR A 1 218 ? -3.445 3.363 28.791 1.00 80.31 218 THR A CA 1
ATOM 1735 C C . THR A 1 218 ? -4.703 3.493 29.636 1.00 80.31 218 THR A C 1
ATOM 1737 O O . THR A 1 218 ? -4.885 4.522 30.285 1.00 80.31 218 THR A O 1
ATOM 1740 N N . ASP A 1 219 ? -5.576 2.485 29.628 1.00 77.38 219 ASP A N 1
ATOM 1741 C CA . ASP A 1 219 ? -6.740 2.463 30.503 1.00 77.38 219 ASP A CA 1
ATOM 1742 C C . ASP A 1 219 ? -6.303 2.514 31.977 1.00 77.38 219 ASP A C 1
ATOM 1744 O O . ASP A 1 219 ? -5.367 1.828 32.395 1.00 77.38 219 ASP A O 1
ATOM 1748 N N . LYS A 1 220 ? -6.982 3.337 32.785 1.00 74.06 220 LYS A N 1
ATOM 1749 C CA . LYS A 1 220 ? -6.618 3.548 34.198 1.00 74.06 220 LYS A CA 1
ATOM 1750 C C . LYS A 1 220 ? -6.699 2.261 35.019 1.00 74.06 220 LYS A C 1
ATOM 1752 O O . LYS A 1 220 ? -5.947 2.100 35.979 1.00 74.06 220 LYS A O 1
ATOM 1757 N N . LEU A 1 221 ? -7.605 1.356 34.654 1.00 70.69 221 LEU A N 1
ATOM 1758 C CA . LEU A 1 221 ? -7.762 0.052 35.289 1.00 70.69 221 LEU A CA 1
ATOM 1759 C C . LEU A 1 221 ? -6.829 -0.994 34.665 1.00 70.69 221 LEU A C 1
ATOM 1761 O O . LEU A 1 221 ? -6.684 -2.083 35.219 1.00 70.69 221 LEU A O 1
ATOM 1765 N N . GLN A 1 222 ? -6.176 -0.664 33.543 1.00 77.25 222 GLN A N 1
ATOM 1766 C CA . GLN A 1 222 ? -5.430 -1.587 32.685 1.00 77.25 222 GLN A CA 1
ATOM 1767 C C . GLN A 1 222 ? -6.242 -2.852 32.397 1.00 77.25 222 GLN A C 1
ATOM 1769 O O . GLN A 1 222 ? -5.730 -3.979 32.423 1.00 77.25 222 GLN A O 1
ATOM 1774 N N . GLY A 1 223 ? -7.541 -2.641 32.203 1.00 78.88 223 GLY A N 1
ATOM 1775 C CA . GLY A 1 223 ? -8.544 -3.665 32.005 1.00 78.88 223 GLY A CA 1
ATOM 1776 C C . GLY A 1 223 ? -9.051 -3.631 30.573 1.00 78.88 223 GLY A C 1
ATOM 1777 O O . GLY A 1 223 ? -9.173 -2.568 29.971 1.00 78.88 223 GLY A O 1
ATOM 1778 N N . LEU A 1 224 ? -9.360 -4.800 30.030 1.00 78.38 224 LEU A N 1
ATOM 1779 C CA . LEU A 1 224 ? -10.077 -4.934 28.775 1.00 78.38 224 LEU A CA 1
ATOM 1780 C C . LEU A 1 224 ? -11.370 -5.691 29.045 1.00 78.38 224 LEU A C 1
ATOM 1782 O O . LEU A 1 224 ? -11.327 -6.887 29.339 1.00 78.38 224 LEU A O 1
ATOM 1786 N N . SER A 1 225 ? -12.501 -4.991 28.990 1.00 81.00 225 SER A N 1
ATOM 1787 C CA . SER A 1 225 ? -13.810 -5.626 29.097 1.00 81.00 225 SER A CA 1
ATOM 1788 C C . SER A 1 225 ? -14.237 -6.184 27.744 1.00 81.00 225 SER A C 1
ATOM 1790 O O . SER A 1 225 ? -14.068 -5.549 26.699 1.00 81.00 225 SER A O 1
ATOM 1792 N N . PHE A 1 226 ? -14.760 -7.403 27.745 1.00 80.38 226 PHE A N 1
ATOM 1793 C CA . PHE A 1 226 ? -15.317 -8.033 26.555 1.00 80.38 226 PHE A CA 1
ATOM 1794 C C . PHE A 1 226 ? -16.429 -9.001 26.942 1.00 80.38 226 PHE A C 1
ATOM 1796 O O . PHE A 1 226 ? -16.401 -9.606 28.009 1.00 80.38 226 PHE A O 1
ATOM 1803 N N . VAL A 1 227 ? -17.410 -9.161 26.060 1.00 87.00 227 VAL A N 1
ATOM 1804 C CA . VAL A 1 227 ? -18.524 -10.087 26.271 1.00 87.00 227 VAL A CA 1
ATOM 1805 C C . VAL A 1 227 ? -18.282 -11.343 25.451 1.00 87.00 227 VAL A C 1
ATOM 1807 O O . VAL A 1 227 ? -18.005 -11.265 24.253 1.00 87.00 227 VAL A O 1
ATOM 1810 N N . LYS A 1 228 ? -18.408 -12.505 26.085 1.00 83.00 228 LYS A N 1
ATOM 1811 C CA . LYS A 1 228 ? -18.366 -13.806 25.421 1.00 83.00 228 LYS A CA 1
ATOM 1812 C C . LYS A 1 228 ? -19.511 -14.660 25.952 1.00 83.00 228 LYS A C 1
ATOM 1814 O O . LYS A 1 228 ? -19.674 -14.782 27.159 1.00 83.00 228 LYS A O 1
ATOM 1819 N N . ASP A 1 229 ? -20.321 -15.206 25.047 1.00 90.69 229 ASP A N 1
ATOM 1820 C CA . ASP A 1 229 ? -21.483 -16.041 25.386 1.00 90.69 229 ASP A CA 1
ATOM 1821 C C . ASP A 1 229 ? -22.469 -15.348 26.356 1.00 90.69 229 ASP A C 1
ATOM 1823 O O . ASP A 1 229 ? -23.070 -15.971 27.224 1.00 90.69 229 ASP A O 1
ATOM 1827 N N . GLY A 1 230 ? -22.607 -14.021 26.229 1.00 89.75 230 GLY A N 1
ATOM 1828 C CA . GLY A 1 230 ? -23.455 -13.193 27.097 1.00 89.75 230 GLY A CA 1
ATOM 1829 C C . GLY A 1 230 ? -22.864 -12.882 28.477 1.00 89.75 230 GLY A C 1
ATOM 1830 O O . GLY A 1 230 ? -23.469 -12.126 29.232 1.00 89.75 230 GLY A O 1
ATOM 1831 N N . ILE A 1 231 ? -21.683 -13.412 28.798 1.00 90.19 231 ILE A N 1
ATOM 1832 C CA . ILE A 1 231 ? -20.969 -13.159 30.051 1.00 90.19 231 ILE A CA 1
ATOM 1833 C C . ILE A 1 231 ? -19.927 -12.067 29.811 1.00 90.19 231 ILE A C 1
ATOM 1835 O O . ILE A 1 231 ? -19.153 -12.126 28.853 1.00 90.19 231 ILE A O 1
ATOM 1839 N N . GLU A 1 232 ? -19.910 -11.058 30.677 1.00 87.75 232 GLU A N 1
ATOM 1840 C CA . GLU A 1 232 ? -18.887 -10.017 30.665 1.00 87.75 232 GLU A CA 1
ATOM 1841 C C . GLU A 1 232 ? -17.621 -10.510 31.375 1.00 87.75 232 GLU A C 1
ATOM 1843 O O . GLU A 1 232 ? -17.660 -11.001 32.503 1.00 87.75 232 GLU A O 1
ATOM 1848 N N . TYR A 1 233 ? -16.488 -10.371 30.698 1.00 84.19 233 TYR A N 1
ATOM 1849 C CA . TYR A 1 233 ? -15.164 -10.703 31.198 1.00 84.19 233 TYR A CA 1
ATOM 1850 C C . TYR A 1 233 ? -14.318 -9.440 31.280 1.00 84.19 233 TYR A C 1
ATOM 1852 O O . TYR A 1 233 ? -14.403 -8.568 30.417 1.00 84.19 233 TYR A O 1
ATOM 1860 N N . LEU A 1 234 ? -13.446 -9.381 32.286 1.00 85.00 234 LEU A N 1
ATOM 1861 C CA . LEU A 1 234 ? -12.448 -8.330 32.441 1.00 85.00 234 LEU A CA 1
ATOM 1862 C C . LEU A 1 234 ? -11.050 -8.949 32.396 1.00 85.00 234 LEU A C 1
ATOM 1864 O O . LEU A 1 234 ? -10.666 -9.696 33.293 1.00 85.00 234 LEU A O 1
ATOM 1868 N N . ALA A 1 235 ? -10.276 -8.629 31.361 1.00 82.69 235 ALA A N 1
ATOM 1869 C CA . ALA A 1 235 ? -8.875 -9.026 31.263 1.00 82.69 235 ALA A CA 1
ATOM 1870 C C . ALA A 1 235 ? -7.984 -7.935 31.871 1.00 82.69 235 ALA A C 1
ATOM 1872 O O . ALA A 1 235 ? -7.934 -6.828 31.337 1.00 82.69 235 ALA A O 1
ATOM 1873 N N . CYS A 1 236 ? -7.235 -8.219 32.940 1.00 83.62 236 CYS A N 1
ATOM 1874 C CA . CYS A 1 236 ? -6.301 -7.243 33.504 1.00 83.62 236 CYS A CA 1
ATOM 1875 C C . CYS A 1 236 ? -4.874 -7.481 32.994 1.00 83.62 236 CYS A C 1
ATOM 1877 O O . CYS A 1 236 ? -4.364 -8.603 33.001 1.00 83.62 236 CYS A O 1
ATOM 1879 N N . LEU A 1 237 ? -4.163 -6.410 32.633 1.00 80.75 237 LEU A N 1
ATOM 1880 C CA . LEU A 1 237 ? -2.757 -6.502 32.219 1.00 80.75 237 LEU A CA 1
ATOM 1881 C C . LEU A 1 237 ? -1.874 -7.088 33.336 1.00 80.75 237 LEU A C 1
ATOM 1883 O O . LEU A 1 237 ? -0.903 -7.802 33.073 1.00 80.75 237 LEU A O 1
ATOM 1887 N N . LYS A 1 238 ? -2.239 -6.818 34.596 1.00 82.12 238 LYS A N 1
ATOM 1888 C CA . LYS A 1 238 ? -1.573 -7.355 35.790 1.00 82.12 238 LYS A CA 1
ATOM 1889 C C . LYS A 1 238 ? -1.576 -8.883 35.828 1.00 82.12 238 LYS A C 1
ATOM 1891 O O . LYS A 1 238 ? -0.589 -9.457 36.285 1.00 82.12 238 LYS A O 1
ATOM 1896 N N . ASP A 1 239 ? -2.612 -9.534 35.304 1.00 82.75 239 ASP A N 1
ATOM 1897 C CA . ASP A 1 239 ? -2.717 -10.997 35.296 1.00 82.75 239 ASP A CA 1
ATOM 1898 C C . ASP A 1 239 ? -1.678 -11.603 34.350 1.00 82.75 239 ASP A C 1
ATOM 1900 O O . ASP A 1 239 ? -0.951 -12.528 34.719 1.00 82.75 239 ASP A O 1
ATOM 1904 N N . ILE A 1 240 ? -1.507 -10.998 33.168 1.00 82.31 240 ILE A N 1
ATOM 1905 C CA . ILE A 1 240 ? -0.448 -11.365 32.219 1.00 82.31 240 ILE A CA 1
ATOM 1906 C C . ILE A 1 240 ? 0.928 -11.115 32.839 1.00 82.31 240 ILE A C 1
ATOM 1908 O O . ILE A 1 240 ? 1.807 -11.973 32.775 1.00 82.31 240 ILE A O 1
ATOM 1912 N N . GLN A 1 241 ? 1.139 -9.960 33.474 1.00 83.62 241 GLN A N 1
ATOM 1913 C CA . GLN A 1 241 ? 2.414 -9.654 34.129 1.00 83.62 241 GLN A CA 1
ATOM 1914 C C . GLN A 1 241 ? 2.738 -10.651 35.247 1.00 83.62 241 GLN A C 1
ATOM 1916 O O . GLN A 1 241 ? 3.888 -11.080 35.376 1.00 83.62 241 GLN A O 1
ATOM 1921 N N . HIS A 1 242 ? 1.743 -11.028 36.052 1.00 83.69 242 HIS A N 1
ATOM 1922 C CA . HIS A 1 242 ? 1.894 -12.010 37.118 1.00 83.69 242 HIS A CA 1
ATOM 1923 C C . HIS A 1 242 ? 2.239 -13.389 36.549 1.00 83.69 242 HIS A C 1
ATOM 1925 O O . HIS A 1 242 ? 3.206 -14.014 36.995 1.00 83.69 242 HIS A O 1
ATOM 1931 N N . PHE A 1 243 ? 1.521 -13.819 35.509 1.00 81.19 243 PHE A N 1
ATOM 1932 C CA . PHE A 1 243 ? 1.799 -15.054 34.784 1.00 81.19 243 PHE A CA 1
ATOM 1933 C C . PHE A 1 243 ? 3.231 -15.081 34.233 1.00 81.19 243 PHE A C 1
ATOM 1935 O O . PHE A 1 243 ? 3.983 -16.014 34.511 1.00 81.19 243 PHE A O 1
ATOM 1942 N N . MET A 1 244 ? 3.661 -14.022 33.543 1.00 81.62 244 MET A N 1
ATOM 1943 C CA . MET A 1 244 ? 5.009 -13.932 32.969 1.00 81.62 244 MET A CA 1
ATOM 1944 C C . MET A 1 244 ? 6.102 -13.934 34.047 1.00 81.62 244 MET A C 1
ATOM 1946 O O . MET A 1 244 ? 7.141 -14.574 33.872 1.00 81.62 244 MET A O 1
ATOM 1950 N N . LYS A 1 245 ? 5.881 -13.262 35.187 1.00 84.62 245 LYS A N 1
ATOM 1951 C CA . LYS A 1 245 ? 6.799 -13.309 36.341 1.00 84.62 245 LYS A CA 1
ATOM 1952 C C . LYS A 1 245 ? 6.908 -14.723 36.911 1.00 84.62 245 LYS A C 1
ATOM 1954 O O . LYS A 1 245 ? 8.009 -15.162 37.239 1.00 84.62 245 LYS A O 1
ATOM 1959 N N . ARG A 1 246 ? 5.786 -15.438 37.013 1.00 80.19 246 ARG A N 1
ATOM 1960 C CA . ARG A 1 246 ? 5.737 -16.813 37.520 1.00 80.19 246 ARG A CA 1
ATOM 1961 C C . ARG A 1 246 ? 6.409 -17.799 36.557 1.00 80.19 246 ARG A C 1
ATOM 1963 O O . ARG A 1 246 ? 7.209 -18.610 37.009 1.00 80.19 246 ARG A O 1
ATOM 1970 N N . ALA A 1 247 ? 6.177 -17.667 35.251 1.00 76.44 247 ALA A N 1
ATOM 1971 C CA . ALA A 1 247 ? 6.823 -18.482 34.220 1.00 76.44 247 ALA A CA 1
ATOM 1972 C C . ALA A 1 247 ? 8.353 -18.307 34.210 1.00 76.44 247 ALA A C 1
ATOM 1974 O O . ALA A 1 247 ? 9.083 -19.295 34.176 1.00 76.44 247 ALA A O 1
ATOM 1975 N N . LYS A 1 248 ? 8.844 -17.062 34.337 1.00 74.56 248 LYS A N 1
ATOM 1976 C CA . LYS A 1 248 ? 10.285 -16.768 34.448 1.00 74.56 248 LYS A CA 1
ATOM 1977 C C . LYS A 1 248 ? 10.927 -17.395 35.687 1.00 74.56 248 LYS A C 1
ATOM 1979 O O . LYS A 1 248 ? 12.027 -17.924 35.589 1.00 74.56 248 LYS A O 1
ATOM 1984 N N . ARG A 1 249 ? 10.248 -17.348 36.840 1.00 72.69 249 ARG A N 1
ATOM 1985 C CA . ARG A 1 249 ? 10.731 -17.968 38.090 1.00 72.69 249 ARG A CA 1
ATOM 1986 C C . ARG A 1 249 ? 10.765 -19.492 38.024 1.00 72.69 249 ARG A C 1
ATOM 1988 O O . ARG A 1 249 ? 11.579 -20.104 38.695 1.00 72.69 249 ARG A O 1
ATOM 1995 N N . ALA A 1 250 ? 9.883 -20.089 37.231 1.00 70.12 250 ALA A N 1
ATOM 1996 C CA . ALA A 1 250 ? 9.756 -21.533 37.109 1.00 70.12 250 ALA A CA 1
ATOM 1997 C C . ALA A 1 250 ? 10.633 -22.144 35.993 1.00 70.12 250 ALA A C 1
ATOM 1999 O O . ALA A 1 250 ? 10.438 -23.307 35.663 1.00 70.12 250 ALA A O 1
ATOM 2000 N N . HIS A 1 251 ? 11.560 -21.379 35.390 1.00 62.69 251 HIS A N 1
ATOM 2001 C CA . HIS A 1 251 ? 12.379 -21.804 34.238 1.00 62.69 251 HIS A CA 1
ATOM 2002 C C . HIS A 1 251 ? 11.570 -22.418 33.078 1.00 62.69 251 HIS A C 1
ATOM 2004 O O . HIS A 1 251 ? 12.082 -23.224 32.304 1.00 62.69 251 HIS A O 1
ATOM 2010 N N . TYR A 1 252 ? 10.302 -22.027 32.921 1.00 57.97 252 TYR A N 1
ATOM 2011 C CA . TYR A 1 252 ? 9.489 -22.520 31.816 1.00 57.97 252 TYR A CA 1
ATOM 2012 C C . TYR A 1 252 ? 9.955 -21.895 30.504 1.00 57.97 252 TYR A C 1
ATOM 2014 O O . TYR A 1 252 ? 10.068 -20.672 30.396 1.00 57.97 252 TYR A O 1
ATOM 2022 N N . ASN A 1 253 ? 10.177 -22.735 29.490 1.00 50.56 253 ASN A N 1
ATOM 2023 C CA . ASN A 1 253 ? 10.435 -22.277 28.132 1.00 50.56 253 ASN A CA 1
ATOM 2024 C C . ASN A 1 253 ? 9.158 -21.600 27.584 1.00 50.56 253 ASN A C 1
ATOM 2026 O O . ASN A 1 253 ? 8.153 -22.296 27.384 1.00 50.56 253 ASN A O 1
ATOM 2030 N N . PRO A 1 254 ? 9.156 -20.277 27.322 1.00 50.56 254 PRO A N 1
ATOM 2031 C CA . PRO A 1 254 ? 7.954 -19.535 26.930 1.00 50.56 254 PRO A CA 1
ATOM 2032 C C . PRO A 1 254 ? 7.295 -20.053 25.646 1.00 50.56 254 PRO A C 1
ATOM 2034 O O . PRO A 1 254 ? 6.104 -19.843 25.445 1.00 50.56 254 PRO A O 1
ATOM 2037 N N . GLN A 1 255 ? 8.052 -20.751 24.792 1.00 49.97 255 GLN A N 1
ATOM 2038 C CA . GLN A 1 255 ? 7.564 -21.312 23.529 1.00 49.97 255 GLN A CA 1
ATOM 2039 C C . GLN A 1 255 ? 6.724 -22.591 23.700 1.00 49.97 255 GLN A C 1
ATOM 2041 O O . GLN A 1 255 ? 6.033 -22.989 22.770 1.00 49.97 255 GLN A O 1
ATOM 2046 N N . SER A 1 256 ? 6.750 -23.222 24.880 1.00 46.06 256 SER A N 1
ATOM 2047 C CA . SER A 1 256 ? 6.032 -24.478 25.172 1.00 46.06 256 SER A CA 1
ATOM 2048 C C . SER A 1 256 ? 4.664 -24.287 25.848 1.00 46.06 256 SER A C 1
ATOM 2050 O O . SER A 1 256 ? 3.960 -25.255 26.129 1.00 46.06 256 SER A O 1
ATOM 2052 N N . LEU A 1 257 ? 4.266 -23.041 26.126 1.00 48.59 257 LEU A N 1
ATOM 2053 C CA . LEU A 1 257 ? 3.075 -22.730 26.917 1.00 48.59 257 LEU A CA 1
ATOM 2054 C C . LEU A 1 257 ? 1.833 -22.545 26.034 1.00 48.59 257 LEU A C 1
ATOM 2056 O O . LEU A 1 257 ? 1.596 -21.483 25.459 1.00 48.59 257 LEU A O 1
ATOM 2060 N N . HIS A 1 258 ? 0.984 -23.572 25.981 1.00 44.78 258 HIS A N 1
ATOM 2061 C CA . HIS A 1 258 ? -0.371 -23.451 25.449 1.00 44.78 258 HIS A CA 1
ATOM 2062 C C . HIS A 1 258 ? -1.230 -22.557 26.367 1.00 44.78 258 HIS A C 1
ATOM 2064 O O . HIS A 1 258 ? -1.579 -22.937 27.480 1.00 44.78 258 HIS A O 1
ATOM 2070 N N . ILE A 1 259 ? -1.650 -21.390 25.866 1.00 46.59 259 ILE A N 1
ATOM 2071 C CA . ILE A 1 259 ? -2.492 -20.370 26.543 1.00 46.59 259 ILE A CA 1
ATOM 2072 C C . ILE A 1 259 ? -3.917 -20.874 26.913 1.00 46.59 259 ILE A C 1
ATOM 2074 O O . ILE A 1 259 ? -4.747 -20.133 27.432 1.00 46.59 259 ILE A O 1
ATOM 2078 N N . ARG A 1 260 ? -4.244 -22.153 26.690 1.00 34.38 260 ARG A N 1
ATOM 2079 C CA . ARG A 1 260 ? -5.624 -22.667 26.755 1.00 34.38 260 ARG A CA 1
ATOM 2080 C C . ARG A 1 260 ? -6.246 -22.778 28.155 1.00 34.38 260 ARG A C 1
ATOM 2082 O O . ARG A 1 260 ? -7.460 -22.919 28.221 1.00 34.38 260 ARG A O 1
ATOM 2089 N N . GLN A 1 261 ? -5.490 -22.712 29.254 1.00 34.56 261 GLN A N 1
ATOM 2090 C CA . GLN A 1 261 ? -6.009 -23.148 30.566 1.00 34.56 261 GLN A CA 1
ATOM 2091 C C . GLN A 1 261 ? -6.244 -22.070 31.634 1.00 34.56 261 GLN A C 1
ATOM 2093 O O . GLN A 1 261 ? -6.855 -22.380 32.652 1.00 34.56 261 GLN A O 1
ATOM 2098 N N . TYR A 1 262 ? -5.835 -20.812 31.435 1.00 37.16 262 TYR A N 1
ATOM 2099 C CA . TYR A 1 262 ? -5.857 -19.825 32.533 1.00 37.16 262 TYR A CA 1
ATOM 2100 C C . TYR A 1 262 ? -7.004 -18.806 32.516 1.00 37.16 262 TYR A C 1
ATOM 2102 O O . TYR A 1 262 ? -7.191 -18.105 33.504 1.00 37.16 262 TYR A O 1
ATOM 2110 N N . PHE A 1 263 ? -7.833 -18.764 31.470 1.00 34.28 263 PHE A N 1
ATOM 2111 C CA . PHE A 1 263 ? -8.975 -17.836 31.408 1.00 34.28 263 PHE A CA 1
ATOM 2112 C C . PHE A 1 263 ? -10.230 -18.299 32.179 1.00 34.28 263 PHE A C 1
ATOM 2114 O O . PHE A 1 263 ? -11.249 -17.621 32.122 1.00 34.28 263 PHE A O 1
ATOM 2121 N N . LEU A 1 264 ? -10.186 -19.425 32.905 1.00 31.17 264 LEU A N 1
ATOM 2122 C CA . LEU A 1 264 ? -11.388 -20.057 33.474 1.00 31.17 264 LEU A CA 1
ATOM 2123 C C . LEU A 1 264 ? -11.592 -19.929 34.994 1.00 31.17 264 LEU A C 1
ATOM 2125 O O . LEU A 1 264 ? -12.577 -20.461 35.483 1.00 31.17 264 LEU A O 1
ATOM 2129 N N . ASN A 1 265 ? -10.742 -19.226 35.753 1.00 28.81 265 ASN A N 1
ATOM 2130 C CA . ASN A 1 265 ? -10.858 -19.230 37.227 1.00 28.81 265 ASN A CA 1
ATOM 2131 C C . ASN A 1 265 ? -10.847 -17.857 37.920 1.00 28.81 265 ASN A C 1
ATOM 2133 O O . ASN A 1 265 ? -10.560 -17.775 39.111 1.00 28.81 265 ASN A O 1
ATOM 2137 N N . VAL A 1 266 ? -11.218 -16.779 37.225 1.00 33.12 266 VAL A N 1
ATOM 2138 C CA . VAL A 1 266 ? -11.408 -15.460 37.859 1.00 33.12 266 VAL A CA 1
ATOM 2139 C C . VAL A 1 266 ? -12.832 -14.963 37.613 1.00 33.12 266 VAL A C 1
ATOM 2141 O O . VAL A 1 266 ? -13.055 -13.971 36.934 1.00 33.12 266 VAL A O 1
ATOM 2144 N N . SER A 1 267 ? -13.830 -15.679 38.131 1.00 35.47 267 SER A N 1
ATOM 2145 C CA . SER A 1 267 ? -15.205 -15.166 38.181 1.00 35.47 267 SER A CA 1
ATOM 2146 C C . SER A 1 267 ? -15.976 -15.771 39.353 1.00 35.47 267 SER A C 1
ATOM 2148 O O . SER A 1 267 ? -16.743 -16.712 39.162 1.00 35.47 267 SER A O 1
ATOM 2150 N N . LYS A 1 268 ? -15.784 -15.246 40.570 1.00 30.95 268 LYS A N 1
ATOM 2151 C CA . LYS A 1 268 ? -16.804 -15.387 41.629 1.00 30.95 268 LYS A CA 1
ATOM 2152 C C . LYS A 1 268 ? -17.011 -14.157 42.512 1.00 30.95 268 LYS A C 1
ATOM 2154 O O . LYS A 1 268 ? -18.125 -13.988 42.978 1.00 30.95 268 LYS A O 1
ATOM 2159 N N . ASP A 1 269 ? -16.051 -13.241 42.638 1.00 29.66 269 ASP A N 1
ATOM 2160 C CA . ASP A 1 269 ? -16.205 -12.112 43.565 1.00 29.66 269 ASP A CA 1
ATOM 2161 C C . ASP A 1 269 ? -16.000 -10.756 42.889 1.00 29.66 269 ASP A C 1
ATOM 2163 O O . ASP A 1 269 ? -14.874 -10.260 42.824 1.00 29.66 269 ASP A O 1
ATOM 2167 N N . ARG A 1 270 ? -17.100 -10.165 42.399 1.00 31.62 270 ARG A N 1
ATOM 2168 C CA . ARG A 1 270 ? -17.463 -8.731 42.508 1.00 31.62 270 ARG A CA 1
ATOM 2169 C C . ARG A 1 270 ? -18.542 -8.373 41.486 1.00 31.62 270 ARG A C 1
ATOM 2171 O O . ARG A 1 270 ? -18.286 -8.274 40.292 1.00 31.62 270 ARG A O 1
ATOM 2178 N N . ALA A 1 271 ? -19.747 -8.147 41.996 1.00 31.56 271 ALA A N 1
ATOM 2179 C CA . ALA A 1 271 ? -20.854 -7.555 41.265 1.00 31.56 271 ALA A CA 1
ATOM 2180 C C . ALA A 1 271 ? -20.631 -6.046 41.104 1.00 31.56 271 ALA A C 1
ATOM 2182 O O . ALA A 1 271 ? -20.551 -5.353 42.112 1.00 31.56 271 ALA A O 1
ATOM 2183 N N . TYR A 1 272 ? -20.596 -5.545 39.866 1.00 26.72 272 TYR A N 1
ATOM 2184 C CA . TYR A 1 272 ? -20.921 -4.152 39.550 1.00 26.72 272 TYR A CA 1
ATOM 2185 C C . TYR A 1 272 ? -21.586 -4.074 38.170 1.00 26.72 272 TYR A C 1
ATOM 2187 O O . TYR A 1 272 ? -20.987 -4.405 37.153 1.00 26.72 272 TYR A O 1
ATOM 2195 N N . HIS A 1 273 ? -22.847 -3.640 38.165 1.00 29.11 273 HIS A N 1
ATOM 2196 C CA . HIS A 1 273 ? -23.591 -3.175 36.995 1.00 29.11 273 HIS A CA 1
ATOM 2197 C C . HIS A 1 273 ? -22.928 -1.937 36.404 1.00 29.11 273 HIS A C 1
ATOM 2199 O O . HIS A 1 273 ? -22.939 -0.958 37.128 1.00 29.11 273 HIS A O 1
ATOM 2205 N N . TRP A 1 274 ? -22.503 -1.926 35.133 1.00 24.89 274 TRP A N 1
ATOM 2206 C CA . TRP A 1 274 ? -22.552 -0.746 34.245 1.00 24.89 274 TRP A CA 1
ATOM 2207 C C . TRP A 1 274 ? -22.501 -1.184 32.770 1.00 24.89 274 TRP A C 1
ATOM 2209 O O . TRP A 1 274 ? -21.761 -2.083 32.396 1.00 24.89 274 TRP A O 1
ATOM 2219 N N . SER A 1 275 ? -23.317 -0.549 31.928 1.00 25.86 275 SER A N 1
ATOM 2220 C CA . SER A 1 275 ? -23.528 -0.877 30.513 1.00 25.86 275 SER A CA 1
ATOM 2221 C C . SER A 1 275 ? -22.513 -0.218 29.570 1.00 25.86 275 SER A C 1
ATOM 2223 O O . SER A 1 275 ? -22.333 0.998 29.648 1.00 25.86 275 SER A O 1
ATOM 2225 N N . VAL A 1 276 ? -21.999 -0.950 28.572 1.00 25.84 276 VAL A N 1
ATOM 2226 C CA . VAL A 1 276 ? -21.400 -0.365 27.354 1.00 25.84 276 VAL A CA 1
ATOM 2227 C C . VAL A 1 276 ? -21.932 -1.085 26.109 1.00 25.84 276 VAL A C 1
ATOM 2229 O O . VAL A 1 276 ? -21.738 -2.283 25.920 1.00 25.84 276 VAL A O 1
ATOM 2232 N N . LYS A 1 277 ? -22.634 -0.335 25.249 1.00 24.11 277 LYS A N 1
ATOM 2233 C CA . LYS A 1 277 ? -23.145 -0.785 23.947 1.00 24.11 277 LYS A CA 1
ATOM 2234 C C . LYS A 1 277 ? -21.997 -0.882 22.937 1.00 24.11 277 LYS A C 1
ATOM 2236 O O . LYS A 1 277 ? -21.452 0.145 22.545 1.00 24.11 277 LYS A O 1
ATOM 2241 N N . PHE A 1 278 ? -21.718 -2.080 22.428 1.00 27.94 278 PHE A N 1
ATOM 2242 C CA . PHE A 1 278 ? -21.054 -2.238 21.133 1.00 27.94 278 PHE A CA 1
ATOM 2243 C C . PHE A 1 278 ? -22.119 -2.324 20.039 1.00 27.94 278 PHE A C 1
ATOM 2245 O O . PHE A 1 278 ? -22.929 -3.251 20.014 1.00 27.94 278 PHE A O 1
ATOM 2252 N N . PHE A 1 279 ? -22.120 -1.349 19.127 1.00 27.64 279 PHE A N 1
ATOM 2253 C CA . PHE A 1 279 ? -22.801 -1.474 17.841 1.00 27.64 279 PHE A CA 1
ATOM 2254 C C . PHE A 1 279 ? -22.117 -2.605 17.065 1.00 27.64 279 PHE A C 1
ATOM 2256 O O . PHE A 1 279 ? -21.065 -2.418 16.460 1.00 27.64 279 PHE A O 1
ATOM 2263 N N . THR A 1 280 ? -22.707 -3.792 17.105 1.00 31.08 280 THR A N 1
ATOM 2264 C CA . THR A 1 280 ? -22.492 -4.815 16.086 1.00 31.08 280 THR A CA 1
ATOM 2265 C C . THR A 1 280 ? -23.779 -4.885 15.281 1.00 31.08 280 THR A C 1
ATOM 2267 O O . THR A 1 280 ? -24.859 -5.147 15.811 1.00 31.08 280 THR A O 1
ATOM 2270 N N . GLY A 1 281 ? -23.680 -4.528 14.001 1.00 26.06 281 GLY A N 1
ATOM 2271 C CA . GLY A 1 281 ? -24.769 -4.708 13.055 1.00 26.06 281 GLY A CA 1
ATOM 2272 C C . GLY A 1 281 ? -25.201 -6.170 13.068 1.00 26.06 281 GLY A C 1
ATOM 2273 O O . GLY A 1 281 ? -24.369 -7.072 12.975 1.00 26.06 281 GLY A O 1
ATOM 2274 N N . ARG A 1 282 ? -26.508 -6.391 13.226 1.00 24.00 282 ARG A N 1
ATOM 2275 C CA . ARG A 1 282 ? -27.141 -7.703 13.105 1.00 24.00 282 ARG A CA 1
ATOM 2276 C C . ARG A 1 282 ? -26.784 -8.313 11.749 1.00 24.00 282 ARG A C 1
ATOM 2278 O O . ARG A 1 282 ? -27.263 -7.852 10.718 1.00 24.00 282 ARG A O 1
ATOM 2285 N N . LEU A 1 283 ? -26.024 -9.402 11.770 1.00 26.02 283 LEU A N 1
ATOM 2286 C CA . LEU A 1 283 ? -26.158 -10.454 10.770 1.00 26.02 283 LEU A CA 1
ATOM 2287 C C . LEU A 1 283 ? -27.513 -11.122 11.023 1.00 26.02 283 LEU A C 1
ATOM 2289 O O . LEU A 1 283 ? -27.681 -11.874 11.981 1.00 26.02 283 LEU A O 1
ATOM 2293 N N . LEU A 1 284 ? -28.502 -10.777 10.201 1.00 25.23 284 LEU A N 1
ATOM 2294 C CA . LEU A 1 284 ? -29.763 -11.504 10.120 1.00 25.23 284 LEU A CA 1
ATOM 2295 C C . LEU A 1 284 ? -29.475 -12.914 9.588 1.00 25.23 284 LEU A C 1
ATOM 2297 O O . LEU A 1 284 ? -29.250 -13.111 8.398 1.00 25.23 284 LEU A O 1
ATOM 2301 N N . GLN A 1 285 ? -29.485 -13.891 10.492 1.00 27.31 285 GLN A N 1
ATOM 2302 C CA . GLN A 1 285 ? -29.899 -15.255 10.186 1.00 27.31 285 GLN A CA 1
ATOM 2303 C C . GLN A 1 285 ? -31.423 -15.320 10.282 1.00 27.31 285 GLN A C 1
ATOM 2305 O O . GLN A 1 285 ? -31.972 -15.075 11.348 1.00 27.31 285 GLN A O 1
ATOM 2310 N N . HIS A 1 286 ? -32.076 -15.684 9.187 1.00 26.92 286 HIS A N 1
ATOM 2311 C CA . HIS A 1 286 ? -33.350 -16.407 9.116 1.00 26.92 286 HIS A CA 1
ATOM 2312 C C . HIS A 1 286 ? -33.458 -16.878 7.663 1.00 26.92 286 HIS A C 1
ATOM 2314 O O . HIS A 1 286 ? -33.148 -16.113 6.760 1.00 26.92 286 HIS A O 1
ATOM 2320 N N . SER A 1 287 ? -33.880 -18.074 7.293 1.00 25.25 287 SER A N 1
ATOM 2321 C CA . SER A 1 287 ? -34.137 -19.366 7.926 1.00 25.25 287 SER A CA 1
ATOM 2322 C C . SER A 1 287 ? -34.590 -20.230 6.748 1.00 25.25 287 SER A C 1
ATOM 2324 O O . SER A 1 287 ? -35.236 -19.723 5.833 1.00 25.25 287 SER A O 1
ATOM 2326 N N . LYS A 1 288 ? -34.261 -21.521 6.761 1.00 27.47 288 LYS A N 1
ATOM 2327 C CA . LYS A 1 288 ? -34.905 -22.496 5.879 1.00 27.47 288 LYS A CA 1
ATOM 2328 C C . LYS A 1 288 ? -36.426 -22.420 6.067 1.00 27.47 288 LYS A C 1
ATOM 2330 O O . LYS A 1 288 ? -36.880 -22.585 7.198 1.00 27.47 288 LYS A O 1
ATOM 2335 N N . LEU A 1 289 ? -37.149 -22.206 4.975 1.00 31.66 289 LEU A N 1
ATOM 2336 C CA . LEU A 1 289 ? -38.279 -23.004 4.496 1.00 31.66 289 LEU A CA 1
ATOM 2337 C C . LEU A 1 289 ? -38.245 -22.930 2.967 1.00 31.66 289 LEU A C 1
ATOM 2339 O O . LEU A 1 289 ? -38.037 -21.807 2.458 1.00 31.66 289 LEU A O 1
#